Protein AF-A0A1C3XMD2-F1 (afdb_monomer_lite)

InterPro domains:
  IPR058702 MafI2-like [PF26541] (9-97)

Sequence (205 aa):
MSTLDREIRLRLSVQHALLGAVSSALAAVTCGWNGNEIVLEFLVDSDFNDEDRERMEVVASEVVADFGDEAITTIFTSLPSEGPKIPVAKRWWAYKRFQPNAMSVDRKLEWPIVVQILALVDRLFQEKASWPELIKQIRGAADVDILTAGKIALSHNGWRRLCNYRINHDPECKKQASRHMKIHGPSSLISSIGGRFAVAGPELN

Secondary structure (DSSP, 8-state):
--HHHHHHHHHHHHHHHTTTT--TTEEEEEEEEETTEEEEEEEE-TT--HHHHHHHHHHHHHHHHTSSS--EEEEEEESSPSS-SS--SSEEEEEE---STTS---S---HHHHHHHHHHHHHHHHTT--HHHHHHHHHHHHT--HHHHHHHHHHSHHHHHHHHHHHHH-HHHHHHHHHHHHHHGGG-SEEEETTEEEEPPTT--

Organism: NCBI:txid293958

Foldseek 3Di:
DDPVVVVVLLLVQLLVLCVVLDDPQFAFWKWADDDLEIEIETEGEPPQDPVNVVSVVSSQVSSCVSDDPYHYDYHYHYPPDPDDPDDHPDMDTSTGPDDVPPQPDDDDDDPVLLVVLLVLLVVCLVVVHDPVVQQVVSCVSRVDDSLVSVLSNCQDPSSQVVLQCCCAPPPVSVVVLVVQCVVQPPSRQWDADPNGIHGDYSVRD

pLDDT: mean 85.79, std 14.09, range [32.88, 97.69]

Radius of gyration: 22.03 Å; chains: 1; bounding box: 51×44×52 Å

Structure (mmCIF, N/CA/C/O backbone):
data_AF-A0A1C3XMD2-F1
#
_entry.id   AF-A0A1C3XMD2-F1
#
loop_
_atom_site.group_PDB
_atom_site.id
_atom_site.type_symbol
_atom_site.label_atom_id
_atom_site.label_alt_id
_atom_site.label_comp_id
_atom_site.label_asym_id
_atom_site.label_entity_id
_atom_site.label_seq_id
_atom_site.pdbx_PDB_ins_code
_atom_site.Cartn_x
_atom_site.Cartn_y
_atom_site.Cartn_z
_atom_site.occupancy
_atom_site.B_iso_or_equiv
_atom_site.auth_seq_id
_atom_site.auth_comp_id
_atom_site.auth_asym_id
_atom_site.auth_atom_id
_atom_site.pdbx_PDB_model_num
ATOM 1 N N . MET A 1 1 ? -12.839 -22.942 10.321 1.00 65.94 1 MET A N 1
ATOM 2 C CA . MET A 1 1 ? -11.916 -22.191 9.440 1.00 65.94 1 MET A CA 1
ATOM 3 C C . MET A 1 1 ? -10.503 -22.391 9.967 1.00 65.94 1 MET A C 1
ATOM 5 O O . MET A 1 1 ? -10.356 -22.412 11.185 1.00 65.94 1 MET A O 1
ATOM 9 N N . SER A 1 2 ? -9.497 -22.622 9.118 1.00 82.00 2 SER A N 1
ATOM 10 C CA . SER A 1 2 ? -8.125 -22.771 9.625 1.00 82.00 2 SER A CA 1
ATOM 11 C C . SER A 1 2 ? -7.611 -21.434 10.175 1.00 82.00 2 SER A C 1
ATOM 13 O O . SER A 1 2 ? -8.106 -20.371 9.793 1.00 82.00 2 SER A O 1
ATOM 15 N N . THR A 1 3 ? -6.612 -21.464 11.063 1.00 79.12 3 THR A N 1
ATOM 16 C CA . THR A 1 3 ? -5.980 -20.235 11.571 1.00 79.12 3 THR A CA 1
ATOM 17 C C . THR A 1 3 ? -5.453 -19.378 10.422 1.00 79.12 3 THR A C 1
ATOM 19 O O . THR A 1 3 ? -5.675 -18.175 10.414 1.00 79.12 3 THR A O 1
ATOM 22 N N . LEU A 1 4 ? -4.838 -19.993 9.406 1.00 82.56 4 LEU A N 1
ATOM 23 C CA . LEU A 1 4 ? -4.305 -19.282 8.245 1.00 82.56 4 LEU A CA 1
ATOM 24 C C . LEU A 1 4 ? -5.409 -18.591 7.429 1.00 82.56 4 LEU A C 1
ATOM 26 O O . LEU A 1 4 ? -5.256 -17.425 7.072 1.00 82.56 4 LEU A O 1
ATOM 30 N N . ASP A 1 5 ? -6.535 -19.267 7.193 1.00 87.94 5 ASP A N 1
ATOM 31 C CA . ASP A 1 5 ? -7.677 -18.672 6.484 1.00 87.94 5 ASP A CA 1
ATOM 32 C C . ASP A 1 5 ? -8.257 -17.486 7.264 1.00 87.94 5 ASP A C 1
ATOM 34 O O . ASP A 1 5 ? -8.618 -16.468 6.677 1.00 87.94 5 ASP A O 1
ATOM 38 N N . ARG A 1 6 ? -8.284 -17.584 8.601 1.00 89.25 6 ARG A N 1
ATOM 39 C CA . ARG A 1 6 ? -8.712 -16.497 9.492 1.00 89.25 6 ARG A CA 1
ATOM 40 C C . ARG A 1 6 ? -7.796 -15.277 9.390 1.00 89.25 6 ARG A C 1
ATOM 42 O O . ARG A 1 6 ? -8.283 -14.150 9.327 1.00 89.25 6 ARG A O 1
ATOM 49 N N . GLU A 1 7 ? -6.481 -15.490 9.358 1.00 92.12 7 GLU A N 1
ATOM 50 C CA . GLU A 1 7 ? -5.487 -14.422 9.189 1.00 92.12 7 GLU A CA 1
ATOM 51 C C . GLU A 1 7 ? -5.607 -13.743 7.818 1.00 92.12 7 GLU A C 1
ATOM 53 O O . GLU A 1 7 ? -5.576 -12.515 7.725 1.00 92.12 7 GLU A O 1
ATOM 58 N N . ILE A 1 8 ? -5.753 -14.534 6.749 1.00 92.25 8 ILE A N 1
ATOM 59 C CA . ILE A 1 8 ? -5.900 -14.024 5.380 1.00 92.25 8 ILE A CA 1
ATOM 60 C C . ILE A 1 8 ? -7.196 -13.219 5.253 1.00 92.25 8 ILE A C 1
ATOM 62 O O . ILE A 1 8 ? -7.159 -12.097 4.747 1.00 92.25 8 ILE A O 1
ATOM 66 N N . ARG A 1 9 ? -8.317 -13.748 5.763 1.00 94.56 9 ARG A N 1
ATOM 67 C CA . ARG A 1 9 ? -9.622 -13.073 5.740 1.00 94.56 9 ARG A CA 1
ATOM 68 C C . ARG A 1 9 ? -9.575 -11.724 6.447 1.00 94.56 9 ARG A C 1
ATOM 70 O O . ARG A 1 9 ? -10.002 -10.741 5.857 1.00 94.56 9 ARG A O 1
ATOM 77 N N . LEU A 1 10 ? -9.004 -11.654 7.655 1.00 95.69 10 LEU A N 1
ATOM 78 C CA . LEU A 1 10 ? -8.887 -10.390 8.393 1.00 95.69 10 LEU A CA 1
ATOM 79 C C . LEU A 1 10 ? -8.099 -9.347 7.601 1.00 95.69 10 LEU A C 1
ATOM 81 O O . LEU A 1 10 ? -8.543 -8.213 7.456 1.00 95.69 10 LEU A O 1
ATOM 85 N N . ARG A 1 11 ? -6.948 -9.726 7.044 1.00 96.31 11 ARG A N 1
ATOM 86 C CA . ARG A 1 11 ? -6.115 -8.789 6.281 1.00 96.31 11 ARG A CA 1
ATOM 87 C C . ARG A 1 11 ? -6.832 -8.264 5.039 1.00 96.31 11 ARG A C 1
ATOM 89 O O . ARG A 1 11 ? -6.745 -7.071 4.769 1.00 96.31 11 ARG A O 1
ATOM 96 N N . LEU A 1 12 ? -7.525 -9.137 4.308 1.00 95.81 12 LEU A N 1
ATOM 97 C CA . LEU A 1 12 ? -8.282 -8.752 3.115 1.00 95.81 12 LEU A CA 1
ATOM 98 C C . LEU A 1 12 ? -9.477 -7.861 3.461 1.00 95.81 12 LEU A C 1
ATOM 100 O O . LEU A 1 12 ? -9.667 -6.844 2.804 1.00 95.81 12 LEU A O 1
ATOM 104 N N . SER A 1 13 ? -10.225 -8.207 4.510 1.00 97.50 13 SER A N 1
ATOM 105 C CA . SER A 1 13 ? -11.367 -7.428 4.998 1.00 97.50 13 SER A CA 1
ATOM 106 C C . SER A 1 13 ? -10.951 -6.004 5.386 1.00 97.50 13 SER A C 1
ATOM 108 O O . SER A 1 13 ? -11.493 -5.032 4.865 1.00 97.50 13 SER A O 1
ATOM 110 N N . VAL A 1 14 ? -9.880 -5.856 6.181 1.00 97.69 14 VAL A N 1
ATOM 111 C CA . VAL A 1 14 ? -9.356 -4.532 6.566 1.00 97.69 14 VAL A CA 1
ATOM 112 C C . VAL A 1 14 ? -8.871 -3.744 5.349 1.00 97.69 14 VAL A C 1
ATOM 114 O O . VAL A 1 14 ? -9.132 -2.550 5.243 1.00 97.69 14 VAL A O 1
ATOM 117 N N . GLN A 1 15 ? -8.175 -4.388 4.409 1.00 95.69 15 GLN A N 1
ATOM 118 C CA . GLN A 1 15 ? -7.728 -3.717 3.186 1.00 95.69 15 GLN A CA 1
ATOM 119 C C . GLN A 1 15 ? -8.896 -3.236 2.325 1.00 95.69 15 GLN A C 1
ATOM 121 O O . GLN A 1 15 ? -8.821 -2.134 1.789 1.00 95.69 15 GLN A O 1
ATOM 126 N N . HIS A 1 16 ? -9.951 -4.041 2.203 1.00 96.88 16 HIS A N 1
ATOM 127 C CA . HIS A 1 16 ? -11.150 -3.699 1.447 1.00 96.88 16 HIS A CA 1
ATOM 128 C C . HIS A 1 16 ? -11.902 -2.528 2.088 1.00 96.88 16 HIS A C 1
ATOM 130 O O . HIS A 1 16 ? -12.174 -1.546 1.403 1.00 96.88 16 HIS A O 1
ATOM 136 N N . ALA A 1 17 ? -12.136 -2.580 3.402 1.00 97.19 17 ALA A N 1
ATOM 137 C CA . ALA A 1 17 ? -12.817 -1.520 4.145 1.00 97.19 17 ALA A CA 1
ATOM 138 C C . ALA A 1 17 ? -12.071 -0.173 4.092 1.00 97.19 17 ALA A C 1
ATOM 140 O O . ALA A 1 17 ? -12.686 0.888 4.122 1.00 97.19 17 ALA A O 1
ATOM 141 N N . LEU A 1 18 ? -10.739 -0.192 3.969 1.00 96.94 18 LEU A N 1
ATOM 142 C CA . LEU A 1 18 ? -9.930 1.025 3.846 1.00 96.94 18 LEU A CA 1
ATOM 143 C C . LEU A 1 18 ? -10.009 1.694 2.461 1.00 96.94 18 LEU A C 1
ATOM 145 O O . LEU A 1 18 ? -9.596 2.850 2.322 1.00 96.94 18 LEU A O 1
ATOM 149 N N . LEU A 1 19 ? -10.508 1.017 1.421 1.00 93.00 19 LEU A N 1
ATOM 150 C CA . LEU A 1 19 ? -10.588 1.594 0.077 1.00 93.00 19 LEU A CA 1
ATOM 151 C C . LEU A 1 19 ? -11.547 2.793 0.060 1.00 93.00 19 LEU A C 1
ATOM 153 O O . LEU A 1 19 ? -12.746 2.654 0.259 1.00 93.00 19 LEU A O 1
ATOM 157 N N . GLY A 1 20 ? -11.005 3.985 -0.202 1.00 89.19 20 GLY A N 1
ATOM 158 C CA . GLY A 1 20 ? -11.772 5.237 -0.215 1.00 89.19 20 GLY A CA 1
ATOM 159 C C . GLY A 1 20 ? -11.972 5.892 1.158 1.00 89.19 20 GLY A C 1
ATOM 160 O O . GLY A 1 20 ? -12.475 7.009 1.205 1.00 89.19 20 GLY A O 1
ATOM 161 N N . ALA A 1 21 ? -11.533 5.256 2.251 1.00 92.50 21 ALA A N 1
ATOM 162 C CA . ALA A 1 21 ? -11.667 5.783 3.615 1.00 92.50 21 ALA A CA 1
ATOM 163 C C . ALA A 1 21 ? -10.376 6.421 4.172 1.00 92.50 21 ALA A C 1
ATOM 165 O O . ALA A 1 21 ? -10.418 7.141 5.169 1.00 92.50 21 ALA A O 1
ATOM 166 N N . VAL A 1 22 ? -9.218 6.163 3.552 1.00 93.19 22 VAL A N 1
ATOM 167 C CA . VAL A 1 22 ? -7.909 6.663 4.013 1.00 93.19 22 VAL A CA 1
ATOM 168 C C . VAL A 1 22 ? -7.773 8.169 3.766 1.00 93.19 22 VAL A C 1
ATOM 170 O O . VAL A 1 22 ? -7.724 8.608 2.617 1.00 93.19 22 VAL A O 1
ATOM 173 N N . SER A 1 23 ? -7.633 8.951 4.839 1.00 90.56 23 SER A N 1
ATOM 174 C CA . SER A 1 23 ? -7.317 10.383 4.775 1.00 90.56 23 SER A CA 1
ATOM 175 C C . SER A 1 23 ? -5.815 10.662 4.898 1.00 90.56 23 SER A C 1
ATOM 177 O O . SER A 1 23 ? -5.014 9.777 5.217 1.00 90.56 23 SER A O 1
ATOM 179 N N . SER A 1 24 ? -5.415 11.914 4.652 1.00 89.25 24 SER A N 1
ATOM 180 C CA . SER A 1 24 ? -4.021 12.345 4.805 1.00 89.25 24 SER A CA 1
ATOM 181 C C . SER A 1 24 ? -3.519 12.239 6.241 1.00 89.25 24 SER A C 1
ATOM 183 O O . SER A 1 24 ? -2.325 12.014 6.406 1.00 89.25 24 SER A O 1
ATOM 185 N N . ALA A 1 25 ? -4.399 12.333 7.243 1.00 92.31 25 ALA A N 1
ATOM 186 C CA . ALA A 1 25 ? -4.062 12.259 8.665 1.00 92.31 25 ALA A CA 1
ATOM 187 C C . ALA A 1 25 ? -3.796 10.821 9.160 1.00 92.31 25 ALA A C 1
ATOM 189 O O . ALA A 1 25 ? -3.220 10.614 10.231 1.00 92.31 25 ALA A O 1
ATOM 190 N N . LEU A 1 26 ? -4.173 9.797 8.381 1.00 93.50 26 LEU A N 1
ATOM 191 C CA . LEU A 1 26 ? -3.945 8.396 8.735 1.00 93.50 26 LEU A CA 1
ATOM 192 C C . LEU A 1 26 ? -2.535 7.942 8.328 1.00 93.50 26 LEU A C 1
ATOM 194 O O . LEU A 1 26 ? -2.201 7.845 7.142 1.00 93.50 26 LEU A O 1
ATOM 198 N N . ALA A 1 27 ? -1.705 7.609 9.316 1.00 92.69 27 ALA A N 1
ATOM 199 C CA . ALA A 1 27 ? -0.321 7.200 9.101 1.00 92.69 27 ALA A CA 1
ATOM 200 C C . ALA A 1 27 ? -0.178 5.697 8.850 1.00 92.69 27 ALA A C 1
ATOM 202 O O . ALA A 1 27 ? 0.607 5.284 7.995 1.00 92.69 27 ALA A O 1
ATOM 203 N N . ALA A 1 28 ? -0.914 4.859 9.575 1.00 94.06 28 ALA A N 1
ATOM 204 C CA . ALA A 1 28 ? -0.910 3.418 9.360 1.00 94.06 28 ALA A CA 1
ATOM 205 C C . ALA A 1 28 ? -2.116 2.741 10.016 1.00 94.06 28 ALA A C 1
ATOM 207 O O . ALA A 1 28 ? -2.740 3.297 10.914 1.00 94.06 28 ALA A O 1
ATOM 208 N N . VAL A 1 29 ? -2.401 1.510 9.592 1.00 95.88 29 VAL A N 1
ATOM 209 C CA . VAL A 1 29 ? -3.389 0.631 10.221 1.00 95.88 29 VAL A CA 1
ATOM 210 C C . VAL A 1 29 ? -2.762 -0.730 10.449 1.00 95.88 29 VAL A C 1
ATOM 212 O O . VAL A 1 29 ? -2.221 -1.348 9.523 1.00 95.88 29 VAL A O 1
ATOM 215 N N . THR A 1 30 ? -2.864 -1.212 11.682 1.00 95.56 30 THR A N 1
ATOM 216 C CA . THR A 1 30 ? -2.503 -2.585 12.026 1.00 95.56 30 THR A CA 1
ATOM 217 C C . THR A 1 30 ? -3.718 -3.361 12.501 1.00 95.56 30 THR A C 1
ATOM 219 O O . THR A 1 30 ? -4.647 -2.790 13.064 1.00 95.56 30 THR A O 1
ATOM 222 N N . CYS A 1 31 ? -3.699 -4.668 12.263 1.00 96.38 31 CYS A N 1
ATOM 223 C CA . CYS A 1 31 ? -4.744 -5.580 12.699 1.00 96.38 31 CYS A CA 1
ATOM 224 C C . CYS A 1 31 ? -4.141 -6.830 13.340 1.00 96.38 31 CYS A C 1
ATOM 226 O O . CYS A 1 31 ? -3.007 -7.220 13.039 1.00 96.38 31 CYS A O 1
ATOM 228 N N . GLY A 1 32 ? -4.895 -7.460 14.230 1.00 95.56 32 GLY A N 1
ATOM 229 C CA . GLY A 1 32 ? -4.492 -8.689 14.894 1.00 95.56 32 GLY A CA 1
ATOM 230 C C . GLY A 1 32 ? -5.647 -9.334 15.641 1.00 95.56 32 GLY A C 1
ATOM 231 O O . GLY A 1 32 ? -6.729 -8.762 15.743 1.00 95.56 32 GLY A O 1
ATOM 232 N N . TRP A 1 33 ? -5.382 -10.520 16.180 1.00 94.25 33 TRP A N 1
ATOM 233 C CA . TRP A 1 33 ? -6.316 -11.230 17.047 1.00 94.25 33 TRP A CA 1
ATOM 234 C C . TRP A 1 33 ? -5.822 -11.204 18.493 1.00 94.25 33 TRP A C 1
ATOM 236 O O . TRP A 1 33 ? -4.667 -11.553 18.770 1.00 94.25 33 TRP A O 1
ATOM 246 N N . ASN A 1 34 ? -6.716 -10.841 19.407 1.00 92.38 34 ASN A N 1
ATOM 247 C CA . ASN A 1 34 ? -6.570 -11.061 20.839 1.00 92.38 34 ASN A CA 1
ATOM 248 C C . ASN A 1 34 ? -7.623 -12.091 21.280 1.00 92.38 34 ASN A C 1
ATOM 250 O O . ASN A 1 34 ? -8.774 -11.762 21.551 1.00 92.38 34 ASN A O 1
ATOM 254 N N . GLY A 1 35 ? -7.266 -13.377 21.254 1.00 89.19 35 GLY A N 1
ATOM 255 C CA . GLY A 1 35 ? -8.241 -14.452 21.454 1.00 89.19 35 GLY A CA 1
ATOM 256 C C . GLY A 1 35 ? -9.280 -14.500 20.326 1.00 89.19 35 GLY A C 1
ATOM 257 O O . GLY A 1 35 ? -8.937 -14.838 19.192 1.00 89.19 35 GLY A O 1
ATOM 258 N N . ASN A 1 36 ? -10.544 -14.190 20.644 1.00 89.31 36 ASN A N 1
ATOM 259 C CA . ASN A 1 36 ? -11.637 -14.119 19.663 1.00 89.31 36 ASN A CA 1
ATOM 260 C C . ASN A 1 36 ? -11.974 -12.690 19.205 1.00 89.31 36 ASN A C 1
ATOM 262 O O . ASN A 1 36 ? -12.904 -12.499 18.430 1.00 89.31 36 ASN A O 1
ATOM 266 N N . GLU A 1 37 ? -11.232 -11.700 19.690 1.00 94.06 37 GLU A N 1
ATOM 267 C CA . GLU A 1 37 ? -11.460 -10.293 19.394 1.00 94.06 37 GLU A CA 1
ATOM 268 C C . GLU A 1 37 ? -10.513 -9.812 18.290 1.00 94.06 37 GLU A C 1
ATOM 270 O O . GLU A 1 37 ? -9.305 -10.084 18.316 1.00 94.06 37 GLU A O 1
ATOM 275 N N . ILE A 1 38 ? -11.071 -9.086 17.324 1.00 96.31 38 ILE A N 1
ATOM 276 C CA . ILE A 1 38 ? -10.324 -8.343 16.315 1.00 96.31 38 ILE A CA 1
ATOM 277 C C . ILE A 1 38 ? -9.827 -7.055 16.961 1.00 96.31 38 ILE A C 1
ATOM 279 O O . ILE A 1 38 ? -10.608 -6.270 17.485 1.00 96.31 38 ILE A O 1
ATOM 283 N N . VAL A 1 39 ? -8.529 -6.795 16.873 1.00 97.38 39 VAL A N 1
ATOM 284 C CA . VAL A 1 39 ? -7.945 -5.527 17.314 1.00 97.38 39 VAL A CA 1
ATOM 285 C C . VAL A 1 39 ? -7.489 -4.755 16.087 1.00 97.38 39 VAL A C 1
ATOM 287 O O . VAL A 1 39 ? -6.593 -5.216 15.375 1.00 97.38 39 VAL A O 1
ATOM 290 N N . LEU A 1 40 ? -8.078 -3.581 15.858 1.00 97.56 40 LEU A N 1
ATOM 291 C CA . LEU A 1 40 ? -7.623 -2.598 14.878 1.00 97.56 40 LEU A CA 1
ATOM 292 C C . LEU A 1 40 ? -6.957 -1.429 15.594 1.00 97.56 40 LEU A C 1
ATOM 294 O O . LEU A 1 40 ? -7.520 -0.844 16.514 1.00 97.56 40 LEU A O 1
ATOM 298 N N . GLU A 1 41 ? -5.759 -1.062 15.156 1.00 97.00 41 GLU A N 1
ATOM 299 C CA . GLU A 1 41 ? -5.068 0.122 15.656 1.00 97.00 41 GLU A CA 1
ATOM 300 C C . GLU A 1 41 ? -4.735 1.057 14.500 1.00 97.00 41 GLU A C 1
ATOM 302 O O . GLU A 1 41 ? -3.979 0.697 13.590 1.00 97.00 41 GLU A O 1
ATOM 307 N N . PHE A 1 42 ? -5.308 2.254 14.573 1.00 96.50 42 PHE A N 1
ATOM 308 C CA . PHE A 1 42 ? -5.099 3.369 13.668 1.00 96.50 42 PHE A CA 1
ATOM 309 C C . PHE A 1 42 ? -4.001 4.258 14.248 1.00 96.50 42 PHE A C 1
ATOM 311 O O . PHE A 1 42 ? -4.146 4.837 15.326 1.00 96.50 42 PHE A O 1
ATOM 318 N N . LEU A 1 43 ? -2.882 4.352 13.537 1.00 94.94 43 LEU A N 1
ATOM 319 C CA . LEU A 1 43 ? -1.816 5.287 13.859 1.00 94.94 43 LEU A CA 1
ATOM 320 C C . LEU A 1 43 ? -2.110 6.588 13.123 1.00 94.94 43 LEU A C 1
ATOM 322 O O . LEU A 1 43 ? -2.242 6.581 11.896 1.00 94.94 43 LEU A O 1
ATOM 326 N N . VAL A 1 44 ? -2.213 7.678 13.873 1.00 95.00 44 VAL A N 1
ATOM 327 C CA . VAL A 1 44 ? -2.752 8.947 13.377 1.00 95.00 44 VAL A CA 1
ATOM 328 C C . VAL A 1 44 ? -1.795 10.107 13.635 1.00 95.00 44 VAL A C 1
ATOM 330 O O . VAL A 1 44 ? -1.054 10.117 14.624 1.00 95.00 44 VAL A O 1
ATOM 333 N N . ASP A 1 45 ? -1.801 11.071 12.722 1.00 92.25 45 ASP A N 1
ATOM 334 C CA . ASP A 1 45 ? -1.063 12.324 12.856 1.00 92.25 45 ASP A CA 1
ATOM 335 C C . ASP A 1 45 ? -1.829 13.327 13.740 1.00 92.25 45 ASP A C 1
ATOM 337 O O . ASP A 1 45 ? -2.948 13.079 14.191 1.00 92.25 45 ASP A O 1
ATOM 341 N N . SER A 1 46 ? -1.211 14.478 14.010 1.00 87.75 46 SER A N 1
ATOM 342 C CA . SER A 1 46 ? -1.777 15.532 14.861 1.00 87.75 46 SER A CA 1
ATOM 343 C C . SER A 1 46 ? -3.001 16.243 14.273 1.00 87.75 46 SER A C 1
ATOM 345 O O . SER A 1 46 ? -3.711 16.911 15.014 1.00 87.75 46 SER A O 1
ATOM 347 N N . ASP A 1 47 ? -3.214 16.161 12.958 1.00 90.88 47 ASP A N 1
ATOM 348 C CA . ASP A 1 47 ? -4.344 16.764 12.238 1.00 90.88 47 ASP A CA 1
ATOM 349 C C . ASP A 1 47 ? -5.569 15.837 12.137 1.00 90.88 47 ASP A C 1
ATOM 351 O O . ASP A 1 47 ? -6.586 16.230 11.565 1.00 90.88 47 ASP A O 1
ATOM 355 N N . PHE A 1 48 ? -5.492 14.633 12.715 1.00 94.44 48 PHE A N 1
ATOM 356 C CA . PHE A 1 48 ? -6.599 13.683 12.773 1.00 94.44 48 PHE A CA 1
ATOM 357 C C . PHE A 1 48 ? -7.751 14.230 13.619 1.00 94.44 48 PHE A C 1
ATOM 359 O O . PHE A 1 48 ? -7.576 14.529 14.804 1.00 94.44 48 PHE A O 1
ATOM 366 N N . ASN A 1 49 ? -8.929 14.348 13.010 1.00 93.19 49 ASN A N 1
ATOM 367 C CA . ASN A 1 49 ? -10.103 14.973 13.619 1.00 93.19 49 ASN A CA 1
ATOM 368 C C . ASN A 1 49 ? -11.280 13.991 13.783 1.00 93.19 49 ASN A C 1
ATOM 370 O O . ASN A 1 49 ? -11.168 12.799 13.492 1.00 93.19 49 ASN A O 1
ATOM 374 N N . ASP A 1 50 ? -12.413 14.496 14.272 1.00 96.06 50 ASP A N 1
ATOM 375 C CA . ASP A 1 50 ? -13.606 13.684 14.531 1.00 96.06 50 ASP A CA 1
ATOM 376 C C . ASP A 1 50 ? -14.229 13.109 13.249 1.00 96.06 50 ASP A C 1
ATOM 378 O O . ASP A 1 50 ? -14.686 11.971 13.260 1.00 96.06 50 ASP A O 1
ATOM 382 N N . GLU A 1 51 ? -14.165 13.818 12.120 1.00 94.88 51 GLU A N 1
ATOM 383 C CA . GLU A 1 51 ? -14.634 13.292 10.831 1.00 94.88 51 GLU A CA 1
ATOM 384 C C . GLU A 1 51 ? -13.757 12.117 10.368 1.00 94.88 51 GLU A C 1
ATOM 386 O O . GLU A 1 51 ? -14.254 11.101 9.880 1.00 94.88 51 GLU A O 1
ATOM 391 N N . ASP A 1 52 ? -12.436 12.212 10.557 1.00 94.88 52 ASP A N 1
ATOM 392 C CA . ASP A 1 52 ? -11.536 11.090 10.287 1.00 94.88 52 ASP A CA 1
ATOM 393 C C . ASP A 1 52 ? -11.825 9.901 11.213 1.00 94.88 52 ASP A C 1
ATOM 395 O O . ASP A 1 52 ? -11.799 8.752 10.765 1.00 94.88 52 ASP A O 1
ATOM 399 N N . ARG A 1 53 ? -12.139 10.159 12.490 1.00 96.38 53 ARG A N 1
ATOM 400 C CA . ARG A 1 53 ? -12.545 9.124 13.451 1.00 96.38 53 ARG A CA 1
ATOM 401 C C . ARG A 1 53 ? -13.825 8.423 13.010 1.00 96.38 53 ARG A C 1
ATOM 403 O O . ARG A 1 53 ? -13.818 7.197 12.946 1.00 96.38 53 ARG A O 1
ATOM 410 N N . GLU A 1 54 ? -14.869 9.171 12.661 1.00 96.38 54 GLU A N 1
ATOM 411 C CA . GLU A 1 54 ? -16.137 8.618 12.171 1.00 96.38 54 GLU A CA 1
ATOM 412 C C . GLU A 1 54 ? -15.909 7.714 10.951 1.00 96.38 54 GLU A C 1
ATOM 414 O O . GLU A 1 54 ? -16.408 6.589 10.901 1.00 96.38 54 GLU A O 1
ATOM 419 N N . ARG A 1 55 ? -15.064 8.138 10.000 1.00 95.50 55 ARG A N 1
ATOM 420 C CA . ARG A 1 55 ? -14.686 7.287 8.859 1.00 95.50 55 ARG A CA 1
ATOM 421 C C . ARG A 1 55 ? -13.984 5.997 9.298 1.00 95.50 55 ARG A C 1
ATOM 423 O O . ARG A 1 55 ? -14.249 4.945 8.722 1.00 95.50 55 ARG A O 1
ATOM 430 N N . MET A 1 56 ? -13.094 6.037 10.292 1.00 97.62 56 MET A N 1
ATOM 431 C CA . MET A 1 56 ? -12.410 4.830 10.789 1.00 97.62 56 MET A CA 1
ATOM 432 C C . MET A 1 56 ? -13.340 3.898 11.581 1.00 97.62 56 MET A C 1
ATOM 434 O O . MET A 1 56 ? -13.140 2.682 11.577 1.00 97.62 56 MET A O 1
ATOM 438 N N . GLU A 1 57 ? -14.379 4.430 12.218 1.00 96.06 57 GLU A N 1
ATOM 439 C CA . GLU A 1 57 ? -15.426 3.625 12.856 1.00 96.06 57 GLU A CA 1
ATOM 440 C C . GLU A 1 57 ? -16.318 2.922 11.821 1.00 96.06 57 GLU A C 1
ATOM 442 O O . GLU A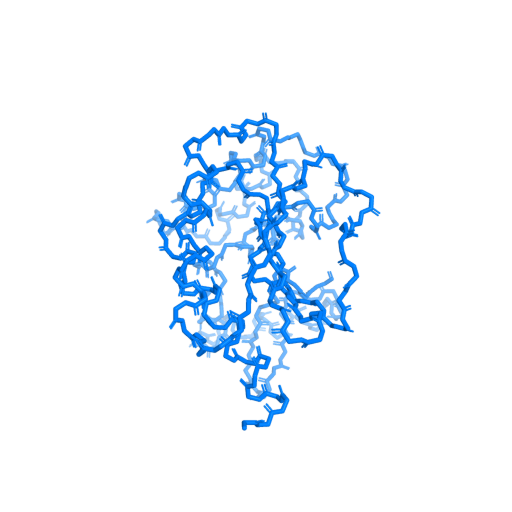 1 57 ? -16.688 1.759 12.013 1.00 96.06 57 GLU A O 1
ATOM 447 N N . VAL A 1 58 ? -16.574 3.559 10.670 1.00 96.75 58 VAL A N 1
ATOM 448 C CA . VAL A 1 58 ? -17.188 2.887 9.511 1.00 96.75 58 VAL A CA 1
ATOM 449 C C . VAL A 1 58 ? -16.296 1.745 9.026 1.00 96.75 58 VAL A C 1
ATOM 451 O O . VAL A 1 58 ? -16.779 0.627 8.878 1.00 96.75 58 VAL A O 1
ATOM 454 N N . VAL A 1 59 ? -14.985 1.973 8.875 1.00 97.44 59 VAL A N 1
ATOM 455 C CA . VAL A 1 59 ? -14.027 0.911 8.509 1.00 97.44 59 VAL A CA 1
ATOM 456 C C . VAL A 1 59 ? -14.111 -0.271 9.478 1.00 97.44 59 VAL A C 1
ATOM 458 O O . VAL A 1 59 ? -14.145 -1.418 9.044 1.00 97.44 59 VAL A O 1
ATOM 461 N N . ALA A 1 60 ? -14.161 -0.020 10.787 1.00 97.31 60 ALA A N 1
ATOM 462 C CA . ALA A 1 60 ? -14.282 -1.084 11.782 1.00 97.31 60 ALA A CA 1
ATOM 463 C C . ALA A 1 60 ? -15.607 -1.858 11.660 1.00 97.31 60 ALA A C 1
ATOM 465 O O . ALA A 1 60 ? -15.614 -3.084 11.780 1.00 97.31 60 ALA A O 1
ATOM 466 N N . SER A 1 61 ? -16.706 -1.157 11.376 1.00 95.94 61 SER A N 1
ATOM 467 C CA . SER A 1 61 ? -18.030 -1.758 11.180 1.00 95.94 61 SER A CA 1
ATOM 468 C C . SER A 1 61 ? -18.082 -2.648 9.933 1.00 95.94 61 SER A C 1
ATOM 470 O O . SER A 1 61 ? -18.596 -3.762 9.993 1.00 95.94 61 SER A O 1
ATOM 472 N N . GLU A 1 62 ? -17.485 -2.202 8.826 1.00 96.50 62 GLU A N 1
ATOM 473 C CA . GLU A 1 62 ? -17.346 -3.000 7.600 1.00 96.50 62 GLU A CA 1
ATOM 474 C C . GLU A 1 62 ? -16.483 -4.243 7.838 1.00 96.50 62 GLU A C 1
ATOM 476 O O . GLU A 1 62 ? -16.824 -5.340 7.401 1.00 96.50 62 GLU A O 1
ATOM 481 N N . VAL A 1 63 ? -15.386 -4.096 8.594 1.00 96.75 63 VAL A N 1
ATOM 482 C CA . VAL A 1 63 ? -14.527 -5.233 8.937 1.00 96.75 63 VAL A CA 1
ATOM 483 C C . VAL A 1 63 ? -15.290 -6.249 9.764 1.00 96.75 63 VAL A C 1
ATOM 485 O O . VAL A 1 63 ? -15.280 -7.418 9.409 1.00 96.75 63 VAL A O 1
ATOM 488 N N . VAL A 1 64 ? -15.949 -5.845 10.853 1.00 95.56 64 VAL A N 1
ATOM 489 C CA . VAL A 1 64 ? -16.639 -6.804 11.731 1.00 95.56 64 VAL A CA 1
ATOM 490 C C . VAL A 1 64 ? -17.848 -7.452 11.053 1.00 95.56 64 VAL A C 1
ATOM 492 O O . VAL A 1 64 ? -18.151 -8.595 11.367 1.00 95.56 64 VAL A O 1
ATOM 495 N N . ALA A 1 65 ? -18.484 -6.790 10.079 1.00 94.25 65 ALA A N 1
ATOM 496 C CA . ALA A 1 65 ? -19.567 -7.370 9.279 1.00 94.25 65 ALA A CA 1
ATOM 497 C C . ALA A 1 65 ? -19.110 -8.555 8.407 1.00 94.25 65 ALA A C 1
ATOM 499 O O . ALA A 1 65 ? -19.908 -9.440 8.092 1.00 94.25 65 ALA A O 1
ATOM 500 N N . ASP A 1 66 ? -17.818 -8.624 8.068 1.00 93.25 66 ASP A N 1
ATOM 501 C CA . ASP A 1 66 ? -17.222 -9.808 7.448 1.00 93.25 66 ASP A CA 1
ATOM 502 C C . ASP A 1 66 ? -17.016 -10.957 8.447 1.00 93.25 66 ASP A C 1
ATOM 504 O O . ASP A 1 66 ? -16.527 -12.013 8.048 1.00 93.25 66 ASP A O 1
ATOM 508 N N . PHE A 1 67 ? -17.356 -10.800 9.725 1.00 91.94 67 PHE A N 1
ATOM 509 C CA . PHE A 1 67 ? -17.223 -11.812 10.772 1.00 91.94 67 PHE A CA 1
ATOM 510 C C . PHE A 1 67 ? -18.578 -12.077 11.443 1.00 91.94 67 PHE A C 1
ATOM 512 O O . PHE A 1 67 ? -19.527 -11.317 11.286 1.00 91.94 67 PHE A O 1
ATOM 519 N N . GLY A 1 68 ? -18.715 -13.242 12.079 1.00 83.56 68 GLY A N 1
ATOM 520 C CA . GLY A 1 68 ? -20.017 -13.718 12.557 1.00 83.56 68 GLY A CA 1
ATOM 521 C C . GLY A 1 68 ? -20.302 -13.261 13.980 1.00 83.56 68 GLY A C 1
ATOM 522 O O . GLY A 1 68 ? -21.214 -12.478 14.217 1.00 83.56 68 GLY A O 1
ATOM 523 N N . ASP A 1 69 ? -19.488 -13.754 14.912 1.00 84.19 69 ASP A N 1
ATOM 524 C CA . ASP A 1 69 ? -19.673 -13.560 16.357 1.00 84.19 69 ASP A CA 1
ATOM 525 C C . ASP A 1 69 ? -18.475 -12.836 16.996 1.00 84.19 69 ASP A C 1
ATOM 527 O O . ASP A 1 69 ? -18.396 -12.661 18.215 1.00 84.19 69 ASP A O 1
ATOM 531 N N . GLU A 1 70 ? -17.477 -12.477 16.192 1.00 90.81 70 GLU A N 1
ATOM 532 C CA . GLU A 1 70 ? -16.256 -11.846 16.661 1.00 90.81 70 GLU A CA 1
ATOM 533 C C . GLU A 1 70 ? -16.479 -10.369 17.005 1.00 90.81 70 GLU A C 1
ATOM 535 O O . GLU A 1 70 ? -17.033 -9.602 16.223 1.00 90.81 70 GLU A O 1
ATOM 540 N N . ALA A 1 71 ? -16.003 -9.958 18.180 1.00 93.12 71 ALA A N 1
ATOM 541 C CA . ALA A 1 71 ? -15.990 -8.556 18.577 1.00 93.12 71 ALA A CA 1
ATOM 542 C C . ALA A 1 71 ? -14.824 -7.812 17.916 1.00 93.12 71 ALA A C 1
ATOM 544 O O . ALA A 1 71 ? -13.797 -8.415 17.584 1.00 93.12 71 ALA A O 1
ATOM 545 N N . ILE A 1 72 ? -14.961 -6.492 17.785 1.00 96.25 72 ILE A N 1
ATOM 546 C CA . ILE A 1 72 ? -13.905 -5.614 17.292 1.00 96.25 72 ILE A CA 1
ATOM 547 C C . ILE A 1 72 ? -13.596 -4.511 18.301 1.00 96.25 72 ILE A C 1
ATOM 549 O O . ILE A 1 72 ? -14.495 -3.850 18.813 1.00 96.25 72 ILE A O 1
ATOM 553 N N . THR A 1 73 ? -12.308 -4.298 18.552 1.00 96.88 73 THR A N 1
ATOM 554 C CA . THR A 1 73 ? -11.789 -3.191 19.351 1.00 96.88 73 THR A CA 1
ATOM 555 C C . THR A 1 73 ? -10.937 -2.292 18.468 1.00 96.88 73 THR A C 1
ATOM 557 O O . THR A 1 73 ? -9.995 -2.744 17.812 1.00 96.88 73 THR A O 1
ATOM 560 N N . THR A 1 74 ? -11.255 -1.000 18.475 1.00 96.75 74 THR A N 1
ATOM 561 C CA . THR A 1 74 ? -10.528 0.040 17.744 1.00 96.75 74 THR A CA 1
ATOM 562 C C . THR A 1 74 ? -9.684 0.884 18.686 1.00 96.75 74 THR A C 1
ATOM 564 O O . THR A 1 74 ? -10.163 1.355 19.716 1.00 96.75 74 THR A O 1
ATOM 567 N N . ILE A 1 75 ? -8.438 1.136 18.303 1.00 95.75 75 ILE A N 1
ATOM 568 C CA . ILE A 1 75 ? -7.489 1.959 19.050 1.00 95.75 75 ILE A CA 1
ATOM 569 C C . ILE A 1 75 ? -7.001 3.074 18.135 1.00 95.75 75 ILE A C 1
ATOM 571 O O . ILE A 1 75 ? -6.632 2.817 16.991 1.00 95.75 75 ILE A O 1
ATOM 575 N N . PHE A 1 76 ? -6.934 4.292 18.661 1.00 95.25 76 PHE A N 1
ATOM 576 C CA . PHE A 1 76 ? -6.311 5.423 17.984 1.00 95.25 76 PHE A CA 1
ATOM 577 C C . PHE A 1 76 ? -5.040 5.799 18.734 1.00 95.25 76 PHE A C 1
ATOM 579 O O . PHE A 1 76 ? -5.089 6.145 19.915 1.00 95.25 76 PHE A O 1
ATOM 586 N N . THR A 1 77 ? -3.904 5.719 18.049 1.00 94.31 77 THR A N 1
ATOM 587 C CA . THR A 1 77 ? -2.593 6.004 18.627 1.00 94.31 77 THR A CA 1
ATOM 588 C C . THR A 1 77 ? -1.960 7.165 17.872 1.00 94.31 77 THR A C 1
ATOM 590 O O . THR A 1 77 ? -1.547 7.018 16.721 1.00 94.31 77 THR A O 1
ATOM 593 N N . SER A 1 78 ? -1.871 8.323 18.526 1.00 91.06 78 SER A N 1
ATOM 594 C CA . SER A 1 78 ? -1.156 9.482 17.988 1.00 91.06 78 SER A CA 1
ATOM 595 C C . SER A 1 78 ? 0.340 9.197 17.872 1.00 91.06 78 SER A C 1
ATOM 597 O O . SER A 1 78 ? 0.931 8.543 18.735 1.00 91.06 78 SER A O 1
ATOM 599 N N . LEU A 1 79 ? 0.958 9.694 16.804 1.00 84.31 79 LEU A N 1
ATOM 600 C CA . LEU A 1 79 ? 2.405 9.624 16.621 1.00 84.31 79 LEU A CA 1
ATOM 601 C C . LEU A 1 79 ? 3.147 10.735 17.397 1.00 84.31 79 LEU A C 1
ATOM 603 O O . LEU A 1 79 ? 2.621 11.840 17.523 1.00 84.31 79 LEU A O 1
ATOM 607 N N . PRO A 1 80 ? 4.391 10.483 17.862 1.00 81.69 80 PRO A N 1
ATOM 608 C CA . PRO A 1 80 ? 5.125 9.217 17.779 1.00 81.69 80 PRO A CA 1
ATOM 609 C C . PRO A 1 80 ? 4.584 8.167 18.764 1.00 81.69 80 PRO A C 1
ATOM 611 O O . PRO A 1 80 ? 4.246 8.476 19.901 1.00 81.69 80 PRO A O 1
ATOM 614 N N . SER A 1 81 ? 4.524 6.908 18.323 1.00 77.75 81 SER A N 1
ATOM 615 C CA . SER A 1 81 ? 4.062 5.787 19.149 1.00 77.75 81 SER A CA 1
ATOM 616 C C . SER A 1 81 ? 5.238 5.019 19.754 1.00 77.75 81 SER A C 1
ATOM 618 O O . SER A 1 81 ? 6.202 4.713 19.054 1.00 77.75 81 SER A O 1
ATOM 620 N N . GLU A 1 82 ? 5.128 4.646 21.030 1.00 79.38 82 GLU A N 1
ATOM 621 C CA . GLU A 1 82 ? 6.076 3.752 21.719 1.00 79.38 82 GLU A CA 1
ATOM 622 C C . GLU A 1 82 ? 5.834 2.262 21.414 1.00 79.38 82 GLU A C 1
ATOM 624 O O . GLU A 1 82 ? 6.587 1.399 21.859 1.00 79.38 82 GLU A O 1
ATOM 629 N N . GLY A 1 83 ? 4.784 1.943 20.652 1.00 73.62 83 GLY A N 1
ATOM 630 C CA . GLY A 1 83 ? 4.403 0.576 20.318 1.00 73.62 83 GLY A CA 1
ATOM 631 C C . GLY A 1 83 ? 2.892 0.345 20.393 1.00 73.62 83 GLY A C 1
ATOM 632 O O . GLY A 1 83 ? 2.134 1.258 20.730 1.00 73.62 83 GLY A O 1
ATOM 633 N N . PRO A 1 84 ? 2.441 -0.876 20.059 1.00 77.56 84 PRO A N 1
ATOM 634 C CA . PRO A 1 84 ? 1.025 -1.217 20.070 1.00 77.56 84 PRO A CA 1
ATOM 635 C C . PRO A 1 84 ? 0.454 -1.132 21.487 1.00 77.56 84 PRO A C 1
ATOM 637 O O . PRO A 1 84 ? 1.045 -1.653 22.434 1.00 77.56 84 PRO A O 1
ATOM 640 N N . LYS A 1 85 ? -0.719 -0.509 21.630 1.00 81.12 85 LYS A N 1
ATOM 641 C CA . LYS A 1 85 ? -1.355 -0.320 22.947 1.00 81.12 85 LYS A CA 1
ATOM 642 C C . LYS A 1 85 ? -1.989 -1.589 23.512 1.00 81.12 85 LYS A C 1
ATOM 644 O O . LYS A 1 85 ? -2.028 -1.754 24.727 1.00 81.12 85 LYS A O 1
ATOM 649 N N . ILE A 1 86 ? -2.463 -2.485 22.644 1.00 83.50 86 ILE A N 1
ATOM 650 C CA . ILE A 1 86 ? -3.021 -3.784 23.040 1.00 83.50 86 ILE A CA 1
ATOM 651 C C . ILE A 1 86 ? -2.154 -4.908 22.456 1.00 83.50 86 ILE A C 1
ATOM 653 O O . ILE A 1 86 ? -1.923 -4.939 21.238 1.00 83.50 86 ILE A O 1
ATOM 657 N N . PRO A 1 87 ? -1.668 -5.849 23.285 1.00 83.12 87 PRO A N 1
ATOM 658 C CA . PRO A 1 87 ? -0.949 -7.010 22.788 1.00 83.12 87 PRO A CA 1
ATOM 659 C C . PRO A 1 87 ? -1.885 -7.915 21.980 1.00 83.12 87 PRO A C 1
ATOM 661 O O . PRO A 1 87 ? -3.025 -8.166 22.354 1.00 83.12 87 PRO A O 1
ATOM 664 N N . VAL A 1 88 ? -1.380 -8.427 20.863 1.00 87.88 88 VAL A N 1
ATOM 665 C CA . VAL A 1 88 ? -2.049 -9.427 2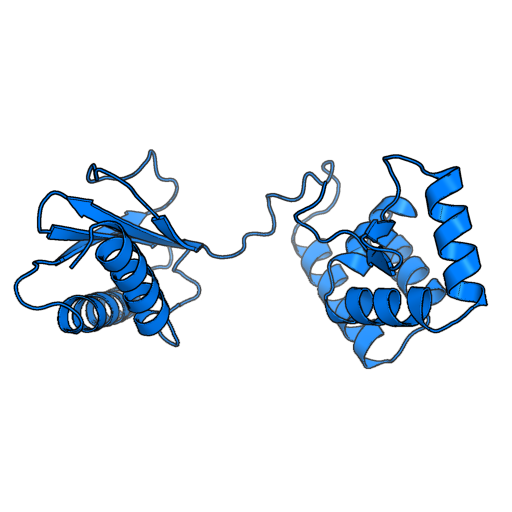0.019 1.00 87.88 88 VAL A CA 1
ATOM 666 C C . VAL A 1 88 ? -1.052 -10.540 19.738 1.00 87.88 88 VAL A C 1
ATOM 668 O O . VAL A 1 88 ? 0.152 -10.283 19.685 1.00 87.88 88 VAL A O 1
ATOM 671 N N . ALA A 1 89 ? -1.531 -11.767 19.526 1.00 82.44 89 ALA A N 1
ATOM 672 C CA . ALA A 1 89 ? -0.647 -12.914 19.295 1.00 82.44 89 ALA A CA 1
ATOM 673 C C . ALA A 1 89 ? 0.225 -12.729 18.041 1.00 82.44 89 ALA A C 1
ATOM 675 O O . ALA A 1 89 ? 1.399 -13.095 18.013 1.00 82.44 89 ALA A O 1
ATOM 676 N N . LYS A 1 90 ? -0.360 -12.135 16.999 1.00 89.19 90 LYS A N 1
ATOM 677 C CA . LYS A 1 90 ? 0.310 -11.790 15.749 1.00 89.19 90 LYS A CA 1
ATOM 678 C C . LYS A 1 90 ? -0.345 -10.541 15.175 1.00 89.19 90 LYS A C 1
ATOM 680 O O . LYS A 1 90 ? -1.571 -10.430 15.175 1.00 89.19 90 LYS A O 1
ATOM 685 N N . ARG A 1 91 ? 0.482 -9.592 14.734 1.00 92.69 91 ARG A N 1
ATOM 686 C CA . ARG A 1 91 ? 0.050 -8.285 14.227 1.00 92.69 91 ARG A CA 1
ATOM 687 C C . ARG A 1 91 ? 0.502 -8.102 12.788 1.00 92.69 91 ARG A C 1
ATOM 689 O O . ARG A 1 91 ? 1.655 -8.384 12.461 1.00 92.69 91 ARG A O 1
ATOM 696 N N . TRP A 1 92 ? -0.388 -7.592 11.949 1.00 94.19 92 TRP A N 1
ATOM 697 C CA . TRP A 1 92 ? -0.114 -7.300 10.547 1.00 94.19 92 TRP A CA 1
ATOM 698 C C . TRP A 1 92 ? -0.353 -5.835 10.236 1.00 94.19 92 TRP A C 1
ATOM 700 O O . TRP A 1 92 ? -1.272 -5.215 10.765 1.00 94.19 92 TRP A O 1
ATOM 710 N N . TRP A 1 93 ? 0.443 -5.311 9.313 1.00 92.25 93 TRP A N 1
ATOM 711 C CA . TRP A 1 93 ? 0.180 -4.033 8.668 1.00 92.25 93 TRP A CA 1
ATOM 712 C C . TRP A 1 93 ? -0.865 -4.245 7.572 1.00 92.25 93 TRP A C 1
ATOM 714 O O . TRP A 1 93 ? -0.627 -5.007 6.633 1.00 92.25 93 TRP A O 1
ATOM 724 N N . ALA A 1 94 ? -2.017 -3.591 7.704 1.00 93.25 94 ALA A N 1
ATOM 725 C CA . ALA A 1 94 ? -3.035 -3.546 6.654 1.00 93.25 94 ALA A CA 1
ATOM 726 C C . ALA A 1 94 ? -2.817 -2.338 5.735 1.00 93.25 94 ALA A C 1
ATOM 728 O O . ALA A 1 94 ? -2.981 -2.437 4.521 1.00 93.25 94 ALA A O 1
ATOM 729 N N . TYR A 1 95 ? -2.358 -1.231 6.319 1.00 93.56 95 TYR A N 1
ATOM 730 C CA . TYR A 1 95 ? -1.957 -0.022 5.620 1.00 93.56 95 TYR A CA 1
ATOM 731 C C . TYR A 1 95 ? -0.757 0.601 6.327 1.00 93.56 95 TYR A C 1
ATOM 733 O O . TYR A 1 95 ? -0.658 0.599 7.554 1.00 93.56 95 TYR A O 1
ATOM 741 N N . LYS A 1 96 ? 0.157 1.161 5.545 1.00 91.06 96 LYS A N 1
ATOM 742 C CA . LYS A 1 96 ? 1.202 2.046 6.038 1.00 91.06 96 LYS A CA 1
ATOM 743 C C . LYS A 1 96 ? 1.361 3.138 5.002 1.00 91.06 96 LYS A C 1
ATOM 745 O O . LYS A 1 96 ? 1.691 2.842 3.853 1.00 91.06 96 LYS A O 1
ATOM 750 N N . ARG A 1 97 ? 1.110 4.382 5.402 1.00 88.62 97 ARG A N 1
ATOM 751 C CA . ARG A 1 97 ? 1.346 5.537 4.549 1.00 88.62 97 ARG A CA 1
ATOM 752 C C . ARG A 1 97 ? 2.802 5.497 4.137 1.00 88.62 97 ARG A C 1
ATOM 754 O O . ARG A 1 97 ? 3.700 5.398 4.978 1.00 88.62 97 ARG A O 1
ATOM 761 N N . PHE A 1 98 ? 3.031 5.536 2.834 1.00 75.75 98 PHE A N 1
ATOM 762 C CA . PHE A 1 98 ? 4.378 5.658 2.322 1.00 75.75 98 PHE A CA 1
ATOM 763 C C . PHE A 1 98 ? 4.923 7.017 2.762 1.00 75.75 98 PHE A C 1
ATOM 765 O O . PHE A 1 98 ? 4.560 8.056 2.218 1.00 75.75 98 PHE A O 1
ATOM 772 N N . GLN A 1 99 ? 5.775 7.003 3.781 1.00 57.16 99 GLN A N 1
ATOM 773 C CA . GLN A 1 99 ? 6.697 8.090 4.046 1.00 57.16 99 GLN A CA 1
ATOM 774 C C . GLN A 1 99 ? 8.003 7.709 3.340 1.00 57.16 99 GLN A C 1
ATOM 776 O O . GLN A 1 99 ? 8.601 6.699 3.714 1.00 57.16 99 GLN A O 1
ATOM 781 N N . PRO A 1 100 ? 8.473 8.471 2.338 1.00 45.50 100 PRO A N 1
ATOM 782 C CA . PRO A 1 100 ? 9.712 8.180 1.609 1.00 45.50 100 PRO A CA 1
ATOM 783 C C . PRO A 1 100 ? 10.997 8.101 2.468 1.00 45.50 100 PRO A C 1
ATOM 785 O O . PRO A 1 100 ? 12.074 7.859 1.929 1.00 45.50 100 PRO A O 1
ATOM 788 N N . ASN A 1 101 ? 10.917 8.256 3.794 1.00 43.50 101 ASN A N 1
ATOM 789 C CA . ASN A 1 101 ? 12.040 8.256 4.736 1.00 43.50 101 ASN A CA 1
ATOM 790 C C . ASN A 1 101 ? 12.503 6.851 5.176 1.00 43.50 101 ASN A C 1
ATOM 792 O O . ASN A 1 101 ? 12.859 6.637 6.332 1.00 43.50 101 ASN A O 1
ATOM 796 N N . ALA A 1 102 ? 12.530 5.889 4.255 1.00 38.72 102 ALA A N 1
ATOM 797 C CA . ALA A 1 102 ? 13.291 4.646 4.426 1.00 38.72 102 ALA A CA 1
ATOM 798 C C . ALA A 1 102 ? 14.134 4.290 3.192 1.00 38.72 102 ALA A C 1
ATOM 800 O O . ALA A 1 102 ? 14.665 3.189 3.107 1.00 38.72 102 ALA A O 1
ATOM 801 N N . MET A 1 103 ? 14.305 5.221 2.248 1.00 38.38 103 MET A N 1
ATOM 802 C CA . MET A 1 103 ? 15.483 5.185 1.390 1.00 38.38 103 MET A CA 1
ATOM 803 C C . MET A 1 103 ? 16.619 5.804 2.200 1.00 38.38 103 MET A C 1
ATOM 805 O O . MET A 1 103 ? 16.574 6.985 2.542 1.00 38.38 103 MET A O 1
ATOM 809 N N . SER A 1 104 ? 17.620 4.993 2.525 1.00 36.84 104 SER A N 1
ATOM 810 C CA . SER A 1 104 ? 18.951 5.411 2.956 1.00 36.84 104 SER A CA 1
ATOM 811 C C . SER A 1 104 ? 19.590 6.279 1.865 1.00 36.84 104 SER A C 1
ATOM 813 O O . SER A 1 104 ? 20.454 5.855 1.102 1.00 36.84 104 SER A O 1
ATOM 815 N N . VAL A 1 105 ? 19.119 7.518 1.745 1.00 41.31 105 VAL A N 1
ATOM 816 C CA . VAL A 1 105 ? 19.796 8.557 0.985 1.00 41.31 105 VAL A CA 1
ATOM 817 C C . VAL A 1 105 ? 20.583 9.349 2.004 1.00 41.31 105 VAL A C 1
ATOM 819 O O . VAL A 1 105 ? 20.019 10.011 2.876 1.00 41.31 105 VAL A O 1
ATOM 822 N N . ASP A 1 106 ? 21.898 9.202 1.908 1.00 40.66 106 ASP A N 1
ATOM 823 C CA . ASP A 1 106 ? 22.876 10.065 2.545 1.00 40.66 106 ASP A CA 1
ATOM 824 C C . ASP A 1 106 ? 22.362 11.513 2.562 1.00 40.66 106 ASP A C 1
ATOM 826 O O . ASP A 1 106 ? 21.974 12.066 1.529 1.00 40.66 106 ASP A O 1
ATOM 830 N N . ARG A 1 107 ? 22.288 12.091 3.764 1.00 46.69 107 ARG A N 1
ATOM 831 C CA . ARG A 1 107 ? 21.803 13.450 4.033 1.00 46.69 107 ARG A CA 1
ATOM 832 C C . ARG A 1 107 ? 22.364 14.438 3.011 1.00 46.69 107 ARG A C 1
ATOM 834 O O . ARG A 1 107 ? 23.551 14.746 3.090 1.00 46.69 107 ARG A O 1
ATOM 841 N N . LYS A 1 108 ? 21.521 14.983 2.122 1.00 46.94 108 LYS A N 1
ATOM 842 C CA . LYS A 1 108 ? 21.860 16.211 1.375 1.00 46.94 108 LYS A CA 1
ATOM 843 C C . LYS A 1 108 ? 20.714 17.015 0.747 1.00 46.94 108 LYS A C 1
ATOM 845 O O . LYS A 1 108 ? 20.999 18.098 0.256 1.00 46.94 108 LYS A O 1
ATOM 850 N N . LEU A 1 109 ? 19.453 16.566 0.763 1.00 49.91 109 LEU A N 1
ATOM 851 C CA . LEU A 1 109 ? 18.366 17.285 0.074 1.00 49.91 109 LEU A CA 1
ATOM 852 C C . LEU A 1 109 ? 17.193 17.608 1.003 1.00 49.91 109 LEU A C 1
ATOM 854 O O . LEU A 1 109 ? 16.642 16.723 1.653 1.00 49.91 109 LEU A O 1
ATOM 858 N N . GLU A 1 110 ? 16.820 18.887 1.055 1.00 53.62 110 GLU A N 1
ATOM 859 C CA . GLU A 1 110 ? 15.683 19.393 1.827 1.00 53.62 110 GLU A CA 1
ATOM 860 C C . GLU A 1 110 ? 14.341 18.946 1.211 1.00 53.62 110 GLU A C 1
ATOM 862 O O . GLU A 1 110 ? 14.206 18.818 -0.007 1.00 53.62 110 GLU A O 1
ATOM 867 N N . TRP A 1 111 ? 13.319 18.726 2.046 1.00 51.53 111 TRP A N 1
ATOM 868 C CA . TRP A 1 111 ? 12.005 18.182 1.652 1.00 51.53 111 TRP A CA 1
ATOM 869 C C . TRP A 1 111 ? 11.324 18.877 0.449 1.00 51.53 111 TRP A C 1
ATOM 871 O O . TRP A 1 111 ? 10.806 18.169 -0.421 1.00 51.53 111 TRP A O 1
ATOM 881 N N . PRO A 1 112 ? 11.359 20.221 0.310 1.00 66.12 112 PRO A N 1
ATOM 882 C CA . PRO A 1 112 ? 10.796 20.898 -0.862 1.00 66.12 112 PRO A CA 1
ATOM 883 C C . PRO A 1 112 ? 11.470 20.488 -2.178 1.00 66.12 112 PRO A C 1
ATOM 885 O O . PRO A 1 112 ? 10.812 20.393 -3.213 1.00 66.12 112 PRO A O 1
ATOM 888 N N . ILE A 1 113 ? 12.771 20.197 -2.132 1.00 68.81 113 ILE A N 1
ATOM 889 C CA . ILE A 1 113 ? 13.571 19.824 -3.301 1.00 68.81 113 ILE A CA 1
ATOM 890 C C . ILE A 1 113 ? 13.196 18.412 -3.767 1.00 68.81 113 ILE A C 1
ATOM 892 O O . ILE A 1 113 ? 13.061 18.168 -4.963 1.00 68.81 113 ILE A O 1
ATOM 896 N N . VAL A 1 114 ? 12.930 17.486 -2.840 1.00 70.12 114 VAL A N 1
ATOM 897 C CA . VAL A 1 114 ? 12.513 16.111 -3.173 1.00 70.12 114 VAL A CA 1
ATOM 898 C C . VAL A 1 114 ? 11.189 16.098 -3.942 1.00 70.12 114 VAL A C 1
ATOM 900 O O . VAL A 1 114 ? 11.086 15.436 -4.975 1.00 70.12 114 VAL A O 1
ATOM 903 N N . VAL A 1 115 ? 10.191 16.865 -3.491 1.00 74.88 115 VAL A N 1
ATOM 904 C CA . VAL A 1 115 ? 8.889 16.972 -4.175 1.00 74.88 115 VAL A CA 1
ATOM 905 C C . VAL A 1 115 ? 9.057 17.536 -5.589 1.00 74.88 115 VAL A C 1
ATOM 907 O O . VAL A 1 115 ? 8.476 17.010 -6.540 1.00 74.88 115 VAL A O 1
ATOM 910 N N . GLN A 1 116 ? 9.901 18.559 -5.752 1.00 82.94 116 GLN A N 1
ATOM 911 C CA . GLN A 1 116 ? 10.201 19.145 -7.061 1.00 82.94 116 GLN A CA 1
ATOM 912 C C . GLN A 1 116 ? 10.898 18.152 -7.997 1.00 82.94 116 GLN A C 1
ATOM 914 O O . GLN A 1 116 ? 10.548 18.078 -9.176 1.00 82.94 116 GLN A O 1
ATOM 919 N N . ILE A 1 117 ? 11.844 17.359 -7.484 1.00 87.44 117 ILE A N 1
ATOM 920 C CA . ILE A 1 117 ? 12.544 16.332 -8.263 1.00 87.44 117 ILE A CA 1
ATOM 921 C C . ILE A 1 117 ? 11.573 15.234 -8.707 1.00 87.44 117 ILE A C 1
ATOM 923 O O . ILE A 1 117 ? 11.608 14.823 -9.864 1.00 87.44 117 ILE A O 1
ATOM 927 N N . LEU A 1 118 ? 10.678 14.767 -7.834 1.00 87.06 118 LEU A N 1
ATOM 928 C CA . LEU A 1 118 ? 9.696 13.746 -8.211 1.00 87.06 118 LEU A CA 1
ATOM 929 C C . LEU A 1 118 ? 8.721 14.264 -9.278 1.00 87.06 118 LEU A C 1
ATOM 931 O O . LEU A 1 118 ? 8.471 13.568 -10.263 1.00 87.06 118 LEU A O 1
ATOM 935 N N . ALA A 1 119 ? 8.246 15.505 -9.141 1.00 87.69 119 ALA A N 1
ATOM 936 C CA . ALA A 1 119 ? 7.408 16.153 -10.150 1.00 87.69 119 ALA A CA 1
ATOM 937 C C . ALA A 1 119 ? 8.150 16.359 -11.484 1.00 87.69 119 ALA A C 1
ATOM 939 O O . ALA A 1 119 ? 7.563 16.215 -12.555 1.00 87.69 119 ALA A O 1
ATOM 940 N N . LEU A 1 120 ? 9.448 16.673 -11.438 1.00 92.12 120 LEU A N 1
ATOM 941 C CA . LEU A 1 120 ? 10.313 16.752 -12.615 1.00 92.12 120 LEU A CA 1
ATOM 942 C C . LEU A 1 120 ? 10.419 15.396 -13.331 1.00 92.12 120 LEU A C 1
ATOM 944 O O . LEU A 1 120 ? 10.278 15.336 -14.550 1.00 92.12 120 LEU A O 1
ATOM 948 N N . VAL A 1 121 ? 10.651 14.314 -12.585 1.00 93.25 121 VAL A N 1
ATOM 949 C CA . VAL A 1 121 ? 10.786 12.955 -13.137 1.00 93.25 121 VAL A CA 1
ATOM 950 C C . VAL A 1 121 ? 9.499 12.501 -13.829 1.00 93.25 121 VAL A C 1
ATOM 952 O O . VAL A 1 121 ? 9.576 11.937 -14.927 1.00 93.25 121 VAL A O 1
ATOM 955 N N . ASP A 1 122 ? 8.339 12.751 -13.212 1.00 92.81 122 ASP A N 1
ATOM 956 C CA . ASP A 1 122 ? 7.033 12.436 -13.804 1.00 92.81 122 ASP A CA 1
ATOM 957 C C . ASP A 1 122 ? 6.777 13.275 -15.062 1.00 92.81 122 ASP A C 1
ATOM 959 O O . ASP A 1 122 ? 6.504 12.720 -16.125 1.00 92.81 122 ASP A O 1
ATOM 963 N N . ARG A 1 123 ? 6.992 14.595 -15.005 1.00 94.31 123 ARG A N 1
ATOM 964 C CA . ARG A 1 123 ? 6.830 15.480 -16.171 1.00 94.31 123 ARG A CA 1
ATOM 965 C C . ARG A 1 123 ? 7.655 15.015 -17.371 1.00 94.31 123 ARG A C 1
ATOM 967 O O . ARG A 1 123 ? 7.121 14.869 -18.466 1.00 94.31 123 ARG A O 1
ATOM 974 N N . LEU A 1 124 ? 8.936 14.705 -17.158 1.00 95.31 124 LEU A N 1
ATOM 975 C CA . LEU A 1 124 ? 9.823 14.221 -18.221 1.00 95.31 124 LEU A CA 1
ATOM 976 C C . LEU A 1 124 ? 9.394 12.859 -18.773 1.00 95.31 124 LEU A C 1
ATOM 978 O O . LEU A 1 124 ? 9.646 12.562 -19.943 1.00 95.31 124 LEU A O 1
ATOM 982 N N . PHE A 1 125 ? 8.746 12.024 -17.956 1.00 94.50 125 PHE A N 1
ATOM 983 C CA . PHE A 1 125 ? 8.129 10.795 -18.443 1.00 94.50 125 PHE A CA 1
ATOM 984 C C . PHE A 1 125 ? 6.965 11.099 -19.393 1.00 94.50 125 PHE A C 1
ATOM 986 O O . PHE A 1 125 ? 6.920 10.540 -20.491 1.00 94.50 125 PHE A O 1
ATOM 993 N N . GLN A 1 126 ? 6.060 12.004 -19.002 1.00 93.31 126 GLN A N 1
ATOM 994 C CA . GLN A 1 126 ? 4.902 12.403 -19.814 1.00 93.31 126 GLN A CA 1
ATOM 995 C C . GLN A 1 126 ? 5.322 13.056 -21.137 1.00 93.31 126 GLN A C 1
ATOM 997 O O . GLN A 1 126 ? 4.757 12.763 -22.191 1.00 93.31 126 GLN A O 1
ATOM 1002 N N . GLU A 1 127 ? 6.375 13.872 -21.105 1.00 95.12 127 GLU A N 1
ATOM 1003 C CA . GLU A 1 127 ? 6.975 14.516 -22.280 1.00 95.12 127 GLU A CA 1
ATOM 1004 C C . GLU A 1 127 ? 7.784 13.547 -23.161 1.00 95.12 127 GLU A C 1
ATOM 1006 O O . GLU A 1 127 ? 8.295 13.939 -24.210 1.00 95.12 127 GLU A O 1
ATOM 1011 N N . LYS A 1 128 ? 7.895 12.268 -22.769 1.00 93.81 128 LYS A N 1
ATOM 1012 C CA . LYS A 1 128 ? 8.677 11.234 -23.468 1.00 93.81 128 LYS A CA 1
ATOM 1013 C C . LYS A 1 128 ? 10.137 11.648 -23.677 1.00 93.81 128 LYS A C 1
ATOM 1015 O O . LYS A 1 128 ? 10.716 11.386 -24.735 1.00 93.81 128 LYS A O 1
ATOM 1020 N N . ALA A 1 129 ? 10.735 12.275 -22.664 1.00 94.25 129 ALA A N 1
ATOM 1021 C CA . ALA A 1 129 ? 12.125 12.701 -22.702 1.00 94.25 129 ALA A CA 1
ATOM 1022 C C . ALA A 1 129 ? 13.083 11.526 -22.989 1.00 94.25 129 ALA A C 1
ATOM 1024 O O . ALA A 1 129 ? 12.750 10.340 -22.893 1.00 94.25 129 ALA A O 1
ATOM 1025 N N . SER A 1 130 ? 14.324 11.846 -23.346 1.00 91.69 130 SER A N 1
ATOM 1026 C CA . SER A 1 130 ? 15.366 10.826 -23.462 1.00 91.69 130 SER A CA 1
ATOM 1027 C C . SER A 1 130 ? 15.952 10.486 -22.086 1.00 91.69 130 SER A C 1
ATOM 1029 O O . SER A 1 130 ? 15.924 11.300 -21.164 1.00 91.69 130 SER A O 1
ATOM 1031 N N . TRP A 1 131 ? 16.532 9.289 -21.941 1.00 89.25 131 TRP A N 1
ATOM 1032 C CA . TRP A 1 131 ? 17.238 8.913 -20.709 1.00 89.25 131 TRP A CA 1
ATOM 1033 C C . TRP A 1 131 ? 18.410 9.861 -20.374 1.00 89.25 131 TRP A C 1
ATOM 1035 O O . TRP A 1 131 ? 18.514 10.273 -19.220 1.00 89.25 131 TRP A O 1
ATOM 1045 N N . PRO A 1 132 ? 19.262 10.275 -21.340 1.00 92.12 132 PRO A N 1
ATOM 1046 C CA . PRO A 1 132 ? 20.286 11.287 -21.078 1.00 92.12 132 PRO A CA 1
ATOM 1047 C C . PRO A 1 132 ? 19.720 12.613 -20.560 1.00 92.12 132 PRO A C 1
ATOM 1049 O O . PRO A 1 132 ? 20.295 13.191 -19.641 1.00 92.12 132 PRO A O 1
ATOM 1052 N N . GLU A 1 133 ? 18.589 13.066 -21.110 1.00 94.00 133 GLU A N 1
ATOM 1053 C CA . GLU A 1 133 ? 17.945 14.310 -20.676 1.00 94.00 133 GLU A CA 1
ATOM 1054 C C . GLU A 1 133 ? 17.413 14.198 -19.245 1.00 94.00 133 GLU A C 1
ATOM 1056 O O . GLU A 1 133 ? 17.694 15.058 -18.414 1.00 94.00 133 GLU A O 1
ATOM 1061 N N . LEU A 1 134 ? 16.744 13.088 -18.921 1.00 95.50 134 LEU A N 1
ATOM 1062 C CA . LEU A 1 134 ? 16.283 12.795 -17.565 1.00 95.50 134 LEU A CA 1
ATOM 1063 C C . LEU A 1 134 ? 17.426 12.861 -16.547 1.00 95.50 134 LEU A C 1
ATOM 1065 O O . LEU A 1 134 ? 17.327 13.553 -15.536 1.00 95.50 134 LEU A O 1
ATOM 1069 N N . ILE A 1 135 ? 18.534 12.171 -16.827 1.00 94.06 135 ILE A N 1
ATOM 1070 C CA . ILE A 1 135 ? 19.684 12.130 -15.918 1.00 94.06 135 ILE A CA 1
ATOM 1071 C C . ILE A 1 135 ? 20.332 13.509 -15.794 1.00 94.06 135 ILE A C 1
ATOM 1073 O O . ILE A 1 135 ? 20.698 13.910 -14.691 1.00 94.06 135 ILE A O 1
ATOM 1077 N N . LYS A 1 136 ? 20.447 14.262 -16.893 1.00 92.69 136 LYS A N 1
ATOM 1078 C CA . LYS A 1 136 ? 20.979 15.629 -16.877 1.00 92.69 136 LYS A CA 1
ATOM 1079 C C . LYS A 1 136 ? 20.136 16.549 -15.992 1.00 92.69 136 LYS A C 1
ATOM 1081 O O . LYS A 1 136 ? 20.704 17.249 -15.155 1.00 92.69 136 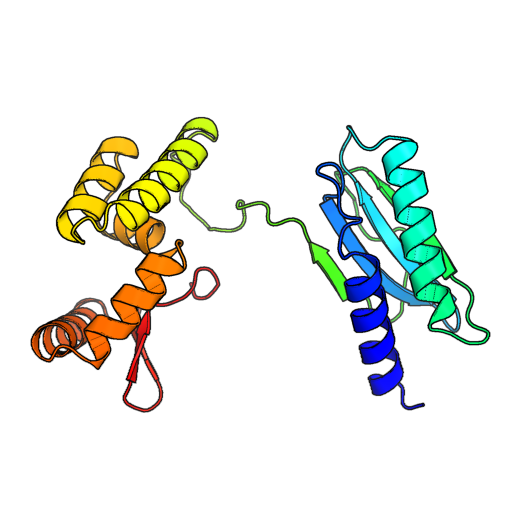LYS A O 1
ATOM 1086 N N . GLN A 1 137 ? 18.812 16.527 -16.143 1.00 94.00 137 GLN A N 1
ATOM 1087 C CA . GLN A 1 137 ? 17.924 17.399 -15.372 1.00 94.00 137 GLN A CA 1
ATOM 1088 C C . GLN A 1 137 ? 17.880 17.021 -13.888 1.00 94.00 137 GLN A C 1
ATOM 1090 O O . GLN A 1 137 ? 17.955 17.913 -13.049 1.00 94.00 137 GLN A O 1
ATOM 1095 N N . ILE A 1 138 ? 17.856 15.727 -13.542 1.00 92.50 138 ILE A N 1
ATOM 1096 C CA . ILE A 1 138 ? 17.928 15.292 -12.134 1.00 92.50 138 ILE A CA 1
ATOM 1097 C C . ILE A 1 138 ? 19.236 15.760 -11.491 1.00 92.50 138 ILE A C 1
ATOM 1099 O O . ILE A 1 138 ? 19.218 16.311 -10.394 1.00 92.50 138 ILE A O 1
ATOM 1103 N N . ARG A 1 139 ? 20.373 15.578 -12.175 1.00 91.50 139 ARG A N 1
ATOM 1104 C CA . ARG A 1 139 ? 21.678 16.007 -11.652 1.00 91.50 139 ARG A CA 1
ATOM 1105 C C . ARG A 1 139 ? 21.753 17.517 -11.461 1.00 91.50 139 ARG A C 1
ATOM 1107 O O . ARG A 1 139 ? 22.283 17.952 -10.451 1.00 91.50 139 ARG A O 1
ATOM 1114 N N . GLY A 1 140 ? 21.211 18.296 -12.398 1.00 89.19 140 GLY A N 1
ATOM 1115 C CA . GLY A 1 140 ? 21.170 19.755 -12.285 1.00 89.19 140 GLY A CA 1
ATOM 1116 C C . GLY A 1 140 ? 20.243 20.253 -11.174 1.00 89.19 140 GLY A C 1
ATOM 1117 O O . GLY A 1 140 ? 20.589 21.200 -10.481 1.00 89.19 140 GLY A O 1
ATOM 1118 N N . ALA A 1 141 ? 19.088 19.609 -10.983 1.00 86.12 141 ALA A N 1
ATOM 1119 C CA . ALA A 1 141 ? 18.105 20.015 -9.978 1.00 86.12 141 ALA A CA 1
ATOM 1120 C C . ALA A 1 141 ? 18.491 19.607 -8.547 1.00 86.12 141 ALA A C 1
ATOM 1122 O O . ALA A 1 141 ? 18.117 20.284 -7.596 1.00 86.12 141 ALA A O 1
ATOM 1123 N N . ALA A 1 142 ? 19.206 18.491 -8.396 1.00 82.38 142 ALA A N 1
ATOM 1124 C CA . ALA A 1 142 ? 19.509 17.890 -7.100 1.00 82.38 142 ALA A CA 1
ATOM 1125 C C . ALA A 1 142 ? 20.993 17.987 -6.701 1.00 82.38 142 ALA A C 1
ATOM 1127 O O . ALA A 1 142 ? 21.346 17.552 -5.613 1.00 82.38 142 ALA A O 1
ATOM 1128 N N . ASP A 1 143 ? 21.867 18.483 -7.580 1.00 85.81 143 ASP A N 1
ATOM 1129 C CA . ASP A 1 143 ? 23.330 18.466 -7.405 1.00 85.81 143 ASP A CA 1
ATOM 1130 C C . ASP A 1 143 ? 23.869 17.097 -6.941 1.00 85.81 143 ASP A C 1
ATOM 1132 O O . ASP A 1 143 ? 24.606 16.956 -5.964 1.00 85.81 143 ASP A O 1
ATOM 1136 N N . VAL A 1 144 ? 23.437 16.041 -7.637 1.00 82.88 144 VAL A N 1
ATOM 1137 C CA . VAL A 1 144 ? 23.790 14.652 -7.312 1.00 82.88 144 VAL A CA 1
ATOM 1138 C C . VAL A 1 144 ? 24.698 14.018 -8.359 1.00 82.88 144 VAL A C 1
ATOM 1140 O O . VAL A 1 144 ? 24.739 14.396 -9.539 1.00 82.88 144 VAL A O 1
ATOM 1143 N N . ASP A 1 145 ? 25.419 12.986 -7.930 1.00 85.00 145 ASP A N 1
ATOM 1144 C CA . ASP A 1 145 ? 26.196 12.143 -8.825 1.00 85.00 145 ASP A CA 1
ATOM 1145 C C . ASP A 1 145 ? 25.295 11.306 -9.761 1.00 85.00 145 ASP A C 1
ATOM 1147 O O . ASP A 1 145 ? 24.069 11.228 -9.628 1.00 85.00 145 ASP A O 1
ATOM 1151 N N . ILE A 1 146 ? 25.919 10.667 -10.753 1.00 84.31 146 ILE A N 1
ATOM 1152 C CA . ILE A 1 146 ? 25.214 9.902 -11.788 1.00 84.31 146 ILE A CA 1
ATOM 1153 C C . ILE A 1 146 ? 24.491 8.657 -11.251 1.00 84.31 146 ILE A C 1
ATOM 1155 O O . ILE A 1 146 ? 23.435 8.298 -11.774 1.00 84.31 146 ILE A O 1
ATOM 1159 N N . LEU A 1 147 ? 25.031 8.002 -10.221 1.00 82.75 147 LEU A N 1
ATOM 1160 C CA . LEU A 1 147 ? 24.430 6.812 -9.625 1.00 82.75 147 LEU A CA 1
ATOM 1161 C C . LEU A 1 147 ? 23.173 7.204 -8.850 1.00 82.75 147 LEU A C 1
ATOM 1163 O O . LEU A 1 147 ? 22.120 6.589 -9.025 1.00 82.75 147 LEU A O 1
ATOM 1167 N N . THR A 1 148 ? 23.269 8.263 -8.050 1.00 81.38 148 THR A N 1
ATOM 1168 C CA . THR A 1 148 ? 22.143 8.814 -7.292 1.00 81.38 148 THR A CA 1
ATOM 1169 C C . THR A 1 148 ? 21.036 9.308 -8.227 1.00 81.38 148 THR A C 1
ATOM 1171 O O . THR A 1 148 ? 19.871 8.958 -8.034 1.00 81.38 148 THR A O 1
ATOM 1174 N N . ALA A 1 149 ? 21.381 10.003 -9.317 1.00 87.12 149 ALA A N 1
ATOM 1175 C CA . ALA A 1 149 ? 20.410 10.384 -10.345 1.00 87.12 149 ALA A CA 1
ATOM 1176 C C . ALA A 1 149 ? 19.723 9.171 -10.995 1.00 87.12 149 ALA A C 1
ATOM 1178 O O . ALA A 1 149 ? 18.513 9.190 -11.223 1.00 87.12 149 ALA A O 1
ATOM 1179 N N . GLY A 1 150 ? 20.474 8.094 -11.251 1.00 88.44 150 GLY A N 1
ATOM 1180 C CA . GLY A 1 150 ? 19.930 6.832 -11.750 1.00 88.44 150 GLY A CA 1
ATOM 1181 C C . GLY A 1 150 ? 18.924 6.199 -10.787 1.00 88.44 150 GLY A C 1
ATOM 1182 O O . GLY A 1 150 ? 17.847 5.788 -11.214 1.00 88.44 150 GLY A O 1
ATOM 1183 N N . LYS A 1 151 ? 19.227 6.172 -9.483 1.00 86.75 151 LYS A N 1
ATOM 1184 C CA . LYS A 1 151 ? 18.304 5.671 -8.450 1.00 86.75 151 LYS A CA 1
ATOM 1185 C C . LYS A 1 151 ? 17.016 6.494 -8.392 1.00 86.75 151 LYS A C 1
ATOM 1187 O O . LYS A 1 151 ? 15.930 5.920 -8.367 1.00 86.75 151 LYS A O 1
ATOM 1192 N N . ILE A 1 152 ? 17.127 7.823 -8.441 1.00 87.44 152 ILE A N 1
ATOM 1193 C CA . ILE A 1 152 ? 15.972 8.732 -8.471 1.00 87.44 152 ILE A CA 1
ATOM 1194 C C . ILE A 1 152 ? 15.112 8.465 -9.712 1.00 87.44 152 ILE A C 1
ATOM 1196 O O . ILE A 1 152 ? 13.914 8.226 -9.578 1.00 87.44 152 ILE A O 1
ATOM 1200 N N . ALA A 1 153 ? 15.709 8.422 -10.906 1.00 90.88 153 ALA A N 1
ATOM 1201 C CA . ALA A 1 153 ? 14.997 8.124 -12.150 1.00 90.88 153 ALA A CA 1
ATOM 1202 C C . ALA A 1 153 ? 14.255 6.776 -12.090 1.00 90.88 153 ALA A C 1
ATOM 1204 O O . ALA A 1 153 ? 13.093 6.670 -12.482 1.00 90.88 153 ALA A O 1
ATOM 1205 N N . LEU A 1 154 ? 14.916 5.740 -11.565 1.00 90.31 154 LEU A N 1
ATOM 1206 C CA . LEU A 1 154 ? 14.370 4.386 -11.482 1.00 90.31 154 LEU A CA 1
ATOM 1207 C C . LEU A 1 154 ? 13.396 4.178 -10.323 1.00 90.31 154 LEU A C 1
ATOM 1209 O O . LEU A 1 154 ? 12.734 3.141 -10.296 1.00 90.31 154 LEU A O 1
ATOM 1213 N N . SER A 1 155 ? 13.244 5.137 -9.405 1.00 86.38 155 SER A N 1
ATOM 1214 C CA . SER A 1 155 ? 12.167 5.133 -8.404 1.00 86.38 155 SER A CA 1
ATOM 1215 C C . SER A 1 155 ? 10.783 5.282 -9.057 1.00 86.38 155 SER A C 1
ATOM 1217 O O . SER A 1 155 ? 9.800 4.723 -8.569 1.00 86.38 155 SER A O 1
ATOM 1219 N N . HIS A 1 156 ? 10.720 5.916 -10.232 1.00 90.06 156 HIS A N 1
ATOM 1220 C CA . HIS A 1 156 ? 9.493 6.106 -10.989 1.00 90.06 156 HIS A CA 1
ATOM 1221 C C . HIS A 1 156 ? 9.109 4.851 -11.793 1.00 90.06 156 HIS A C 1
ATOM 1223 O O . HIS A 1 156 ? 9.854 4.364 -12.649 1.00 90.06 156 HIS A O 1
ATOM 1229 N N . ASN A 1 157 ? 7.891 4.346 -11.573 1.00 88.81 157 ASN A N 1
ATOM 1230 C C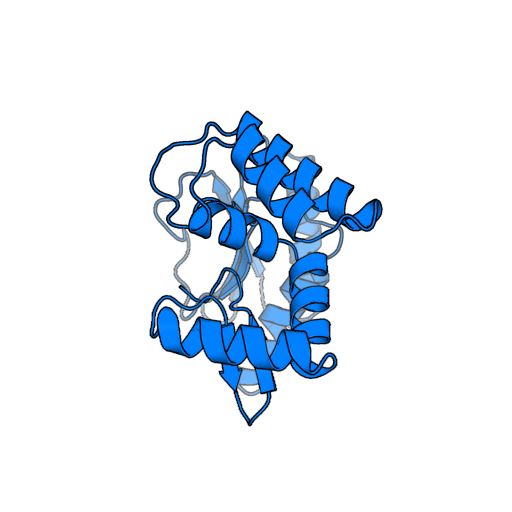A . ASN A 1 157 ? 7.423 3.085 -12.158 1.00 88.81 157 ASN A CA 1
ATOM 1231 C C . ASN A 1 157 ? 7.395 3.090 -13.697 1.00 88.81 157 ASN A C 1
ATOM 1233 O O . ASN A 1 157 ? 7.752 2.086 -14.313 1.00 88.81 157 ASN A O 1
ATOM 1237 N N . GLY A 1 158 ? 7.006 4.207 -14.324 1.00 89.00 158 GLY A N 1
ATOM 1238 C CA . GLY A 1 158 ? 6.980 4.358 -15.786 1.00 89.00 158 GLY A CA 1
ATOM 1239 C C . GLY A 1 158 ? 8.363 4.186 -16.422 1.00 89.00 158 GLY A C 1
ATOM 1240 O O . GLY A 1 158 ? 8.573 3.265 -17.211 1.00 89.00 158 GLY A O 1
ATOM 1241 N N . TRP A 1 159 ? 9.333 5.006 -16.011 1.00 92.88 159 TRP A N 1
ATOM 1242 C CA . TRP A 1 159 ? 10.744 4.875 -16.377 1.00 92.88 159 TRP A CA 1
ATOM 1243 C C . TRP A 1 159 ? 11.324 3.486 -16.115 1.00 92.88 159 TRP A C 1
ATOM 1245 O O . TRP A 1 159 ? 11.983 2.937 -16.999 1.00 92.88 159 TRP A O 1
ATOM 1255 N N . ARG A 1 160 ? 11.042 2.873 -14.957 1.00 90.94 160 ARG A N 1
ATOM 1256 C CA . ARG A 1 160 ? 11.510 1.510 -14.655 1.00 90.94 160 ARG A CA 1
ATOM 1257 C C . ARG A 1 160 ? 10.953 0.486 -15.645 1.00 90.94 160 ARG A C 1
ATOM 1259 O O . ARG A 1 160 ? 11.709 -0.320 -16.183 1.00 90.94 160 ARG A O 1
ATOM 1266 N N . ARG A 1 161 ? 9.646 0.534 -15.930 1.00 90.31 161 ARG A N 1
ATOM 1267 C CA . ARG A 1 161 ? 8.994 -0.340 -16.923 1.00 90.31 161 ARG A CA 1
ATOM 1268 C C . ARG A 1 161 ? 9.559 -0.124 -18.324 1.00 90.31 161 ARG A C 1
ATOM 1270 O O . ARG A 1 161 ? 9.859 -1.100 -19.004 1.00 90.31 161 ARG A O 1
ATOM 1277 N N . LEU A 1 162 ? 9.753 1.129 -18.734 1.00 90.38 162 LEU A N 1
ATOM 1278 C CA . LEU A 1 162 ? 10.331 1.469 -20.034 1.00 90.38 162 LEU A CA 1
ATOM 1279 C C . LEU A 1 162 ? 11.774 0.966 -20.163 1.00 90.38 162 LEU A C 1
ATOM 1281 O O . LEU A 1 162 ? 12.140 0.407 -21.197 1.00 90.38 162 LEU A O 1
ATOM 1285 N N . CYS A 1 163 ? 12.582 1.122 -19.114 1.00 91.06 163 CYS A N 1
ATOM 1286 C CA . CYS A 1 163 ? 13.949 0.616 -19.079 1.00 91.06 163 CYS A CA 1
ATOM 1287 C C . CYS A 1 163 ? 13.961 -0.917 -19.171 1.00 91.06 163 CYS A C 1
ATOM 1289 O O . CYS A 1 163 ? 14.599 -1.458 -20.071 1.00 91.06 163 CYS A O 1
ATOM 1291 N N . ASN A 1 164 ? 13.155 -1.606 -18.351 1.00 91.56 164 ASN A N 1
ATOM 1292 C CA . ASN A 1 164 ? 12.966 -3.061 -18.420 1.00 91.56 164 ASN A CA 1
ATOM 1293 C C . ASN A 1 164 ? 12.529 -3.538 -19.810 1.00 91.56 164 ASN A C 1
ATOM 1295 O O . ASN A 1 164 ? 13.019 -4.555 -20.300 1.00 91.56 164 ASN A O 1
ATOM 1299 N N . TYR A 1 165 ? 11.626 -2.811 -20.466 1.00 92.06 165 TYR A N 1
ATOM 1300 C CA . TYR A 1 165 ? 11.210 -3.130 -21.825 1.00 92.06 165 TYR A CA 1
ATOM 1301 C C . TYR A 1 165 ? 12.390 -3.021 -22.799 1.00 92.06 165 TYR A C 1
ATOM 1303 O O . TYR A 1 165 ? 12.711 -3.998 -23.478 1.00 92.06 165 TYR A O 1
ATOM 1311 N N . ARG A 1 166 ? 13.089 -1.879 -22.816 1.00 91.31 166 ARG A N 1
ATOM 1312 C CA . ARG A 1 166 ? 14.206 -1.617 -23.738 1.00 91.31 166 ARG A CA 1
ATOM 1313 C C . ARG A 1 166 ? 15.358 -2.601 -23.558 1.00 91.31 166 ARG A C 1
ATOM 1315 O O . ARG A 1 166 ? 15.782 -3.197 -24.538 1.00 91.31 166 ARG A O 1
ATOM 1322 N N . ILE A 1 167 ? 15.816 -2.855 -22.331 1.00 92.00 167 ILE A N 1
ATOM 1323 C CA . ILE A 1 167 ? 16.947 -3.773 -22.090 1.00 92.00 167 ILE A CA 1
ATOM 1324 C C . ILE A 1 167 ? 16.656 -5.225 -22.501 1.00 92.00 167 ILE A C 1
ATOM 1326 O O . ILE A 1 167 ? 17.592 -5.996 -22.693 1.00 92.00 167 ILE A O 1
ATOM 1330 N N . ASN A 1 168 ? 15.382 -5.613 -22.630 1.00 92.12 168 ASN A N 1
ATOM 1331 C CA . ASN A 1 168 ? 14.997 -6.958 -23.058 1.00 92.12 168 ASN A CA 1
ATOM 1332 C C . ASN A 1 168 ? 14.615 -7.053 -24.547 1.00 92.12 168 ASN A C 1
ATOM 1334 O O . ASN A 1 168 ? 14.713 -8.149 -25.097 1.00 92.12 168 ASN A O 1
ATOM 1338 N N . HIS A 1 169 ? 14.206 -5.954 -25.194 1.00 91.19 169 HIS A N 1
ATOM 1339 C CA . HIS A 1 169 ? 13.698 -5.962 -26.578 1.00 91.19 169 HIS A CA 1
ATOM 1340 C C . HIS A 1 169 ? 14.610 -5.255 -27.589 1.00 91.19 169 HIS A C 1
ATOM 1342 O O . HIS A 1 169 ? 14.558 -5.578 -28.771 1.00 91.19 169 HIS A O 1
ATOM 1348 N N . ASP A 1 170 ? 15.455 -4.323 -27.151 1.00 91.62 170 ASP A N 1
ATOM 1349 C CA . ASP A 1 170 ? 16.433 -3.642 -27.999 1.00 91.62 170 ASP A CA 1
ATOM 1350 C C . ASP A 1 170 ? 17.812 -4.321 -27.834 1.00 91.62 170 ASP A C 1
ATOM 1352 O O . ASP A 1 170 ? 18.348 -4.354 -26.719 1.00 91.62 170 ASP A O 1
ATOM 1356 N N . PRO A 1 171 ? 18.405 -4.885 -28.908 1.00 89.81 171 PRO A N 1
ATOM 1357 C CA . PRO A 1 171 ? 19.682 -5.597 -28.831 1.00 89.81 171 PRO A CA 1
ATOM 1358 C C . PRO A 1 171 ? 20.85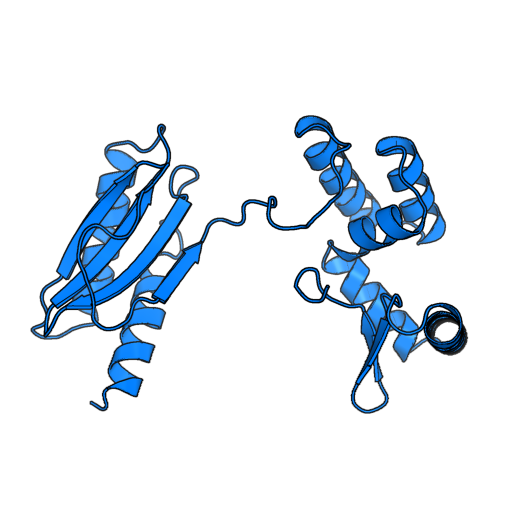3 -4.753 -28.315 1.00 89.81 171 PRO A C 1
ATOM 1360 O O . PRO A 1 171 ? 21.718 -5.268 -27.601 1.00 89.81 171 PRO A O 1
ATOM 1363 N N . GLU A 1 172 ? 20.884 -3.464 -28.647 1.00 88.25 172 GLU A N 1
ATOM 1364 C CA . GLU A 1 172 ? 21.948 -2.557 -28.229 1.00 88.25 172 GLU A CA 1
ATOM 1365 C C . GLU A 1 172 ? 21.772 -2.188 -26.752 1.00 88.25 172 GLU A C 1
ATOM 1367 O O . GLU A 1 172 ? 22.722 -2.281 -25.969 1.00 88.25 172 GLU A O 1
ATOM 1372 N N . CYS A 1 173 ? 20.535 -1.923 -26.316 1.00 87.88 173 CYS A N 1
ATOM 1373 C CA . CYS A 1 173 ? 20.223 -1.748 -24.893 1.00 87.88 173 CYS A CA 1
ATOM 1374 C C . CYS A 1 173 ? 20.567 -3.009 -24.079 1.00 87.88 173 CYS A C 1
ATOM 1376 O O . CYS A 1 173 ? 21.125 -2.914 -22.984 1.00 87.88 173 CYS A O 1
ATOM 1378 N N . LYS A 1 174 ? 20.289 -4.201 -24.621 1.00 89.31 174 LYS A N 1
ATOM 1379 C CA . LYS A 1 174 ? 20.606 -5.495 -23.996 1.00 89.31 174 LYS A CA 1
ATOM 1380 C C . LYS A 1 174 ? 22.114 -5.691 -23.814 1.00 89.31 174 LYS A C 1
ATOM 1382 O O . LYS A 1 174 ? 22.575 -6.134 -22.754 1.00 89.31 174 LYS A O 1
ATOM 1387 N N . LYS A 1 175 ? 22.902 -5.330 -24.830 1.00 89.56 175 LYS A N 1
ATOM 1388 C CA . LYS A 1 175 ? 24.370 -5.353 -24.785 1.00 89.56 175 LYS A CA 1
ATOM 1389 C C . LYS A 1 175 ? 24.909 -4.369 -23.745 1.00 89.56 175 LYS A C 1
ATOM 1391 O O . LYS A 1 175 ? 25.773 -4.738 -22.947 1.00 89.56 175 LYS A O 1
ATOM 1396 N N . GLN A 1 176 ? 24.375 -3.149 -23.713 1.00 87.50 176 GLN A N 1
ATOM 1397 C CA . GLN A 1 176 ? 24.762 -2.127 -22.739 1.00 87.50 176 GLN A CA 1
ATOM 1398 C C . GLN A 1 176 ? 24.426 -2.543 -21.304 1.00 87.50 176 GLN A C 1
ATOM 1400 O O . GLN A 1 176 ? 25.293 -2.439 -20.438 1.00 87.50 176 GLN A O 1
ATOM 1405 N N . ALA A 1 177 ? 23.239 -3.104 -21.057 1.00 88.25 177 ALA A N 1
ATOM 1406 C CA . ALA A 1 177 ? 22.852 -3.636 -19.750 1.00 88.25 177 ALA A CA 1
ATOM 1407 C C . ALA A 1 177 ? 23.799 -4.755 -19.287 1.00 88.25 177 ALA A C 1
ATOM 1409 O O . ALA A 1 177 ? 24.294 -4.734 -18.162 1.00 88.25 177 ALA A O 1
ATOM 1410 N N . SER A 1 178 ? 24.143 -5.682 -20.188 1.00 88.56 178 SER A N 1
ATOM 1411 C CA . SER A 1 178 ? 25.107 -6.753 -19.902 1.00 88.56 178 SER A CA 1
ATOM 1412 C C . SER A 1 178 ? 26.486 -6.203 -19.525 1.00 88.56 178 SER A C 1
ATOM 1414 O O . SER A 1 178 ? 27.119 -6.686 -18.586 1.00 88.56 178 SER A O 1
ATOM 1416 N N . ARG A 1 179 ? 26.963 -5.179 -20.245 1.00 88.06 179 ARG A N 1
ATOM 1417 C CA . ARG A 1 179 ? 28.232 -4.503 -19.941 1.00 88.06 179 ARG A CA 1
ATOM 1418 C C . ARG A 1 179 ? 28.163 -3.762 -18.605 1.00 88.06 179 ARG A C 1
ATOM 1420 O O . ARG A 1 179 ? 29.113 -3.840 -17.835 1.00 88.06 179 ARG A O 1
ATOM 1427 N N . HIS A 1 180 ? 27.051 -3.089 -18.322 1.00 84.62 180 HIS A N 1
ATOM 1428 C CA . HIS A 1 180 ? 26.829 -2.367 -17.073 1.00 84.62 180 HIS A CA 1
ATOM 1429 C C . HIS A 1 180 ? 26.904 -3.312 -15.863 1.00 84.62 180 HIS A C 1
ATOM 1431 O O . HIS A 1 180 ? 27.661 -3.049 -14.934 1.00 84.62 180 HIS A O 1
ATOM 1437 N N . MET A 1 181 ? 26.232 -4.465 -15.910 1.00 88.81 181 MET A N 1
ATOM 1438 C CA . MET A 1 181 ? 26.339 -5.478 -14.849 1.00 88.81 181 MET A CA 1
ATOM 1439 C C . MET A 1 181 ? 27.773 -5.986 -14.660 1.00 88.81 181 MET A C 1
ATOM 1441 O O . MET A 1 181 ? 28.228 -6.126 -13.531 1.00 88.81 181 MET A O 1
ATOM 1445 N N . LYS A 1 182 ? 28.520 -6.219 -15.750 1.00 87.94 182 LYS A N 1
ATOM 1446 C CA . LYS A 1 182 ? 29.926 -6.657 -15.667 1.00 87.94 182 LYS A CA 1
ATOM 1447 C C . LYS A 1 182 ? 30.840 -5.617 -15.018 1.00 87.94 182 LYS A C 1
ATOM 1449 O O . LYS A 1 182 ? 31.758 -5.996 -14.304 1.00 87.94 182 LYS A O 1
ATOM 1454 N N . ILE A 1 183 ? 30.613 -4.332 -15.291 1.00 85.88 183 ILE A N 1
ATOM 1455 C CA . ILE A 1 183 ? 31.432 -3.234 -14.754 1.00 85.88 183 ILE A CA 1
ATOM 1456 C C . ILE A 1 183 ? 31.096 -2.964 -13.285 1.00 85.88 183 ILE A C 1
ATOM 1458 O O . ILE A 1 183 ? 32.000 -2.739 -12.487 1.00 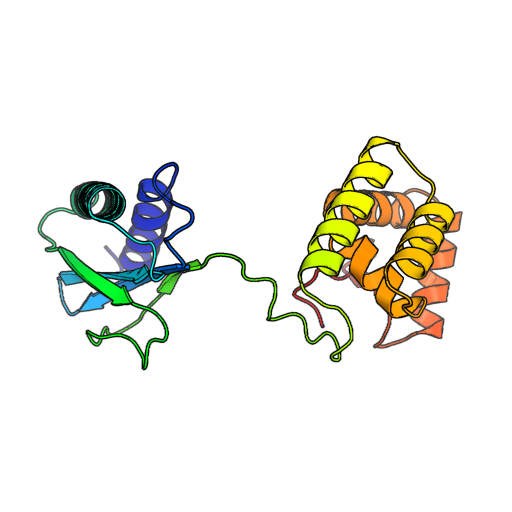85.88 183 ILE A O 1
ATOM 1462 N N . HIS A 1 184 ? 29.809 -2.968 -12.931 1.00 79.19 184 HIS A N 1
ATOM 1463 C CA . HIS A 1 184 ? 29.348 -2.525 -11.613 1.00 79.19 184 HIS A CA 1
ATOM 1464 C C . HIS A 1 184 ? 29.110 -3.666 -10.617 1.00 79.19 184 HIS A C 1
ATOM 1466 O O . HIS A 1 184 ? 28.989 -3.399 -9.423 1.00 79.19 184 HIS A O 1
ATOM 1472 N N . GLY A 1 185 ? 29.071 -4.921 -11.076 1.00 82.94 185 GLY A N 1
ATOM 1473 C CA . GLY A 1 185 ? 28.969 -6.101 -10.219 1.00 82.94 185 GLY A CA 1
ATOM 1474 C C . GLY A 1 185 ? 27.793 -6.005 -9.233 1.00 82.94 185 GLY A C 1
ATOM 1475 O O . GLY A 1 185 ? 26.676 -5.717 -9.669 1.00 82.94 185 GLY A O 1
ATOM 1476 N N . PRO A 1 186 ? 28.023 -6.198 -7.918 1.00 78.31 186 PRO A N 1
ATOM 1477 C CA . PRO A 1 186 ? 26.983 -6.085 -6.889 1.00 78.31 186 PRO A CA 1
ATOM 1478 C C . PRO A 1 186 ? 26.293 -4.717 -6.819 1.00 78.31 186 PRO A C 1
ATOM 1480 O O . PRO A 1 186 ? 25.146 -4.639 -6.403 1.00 78.31 186 PRO A O 1
ATOM 1483 N N . SER A 1 187 ? 26.961 -3.645 -7.254 1.00 73.12 187 SER A N 1
ATOM 1484 C CA . SER A 1 187 ? 26.406 -2.284 -7.255 1.00 73.12 187 SER A CA 1
ATOM 1485 C C . SER A 1 187 ? 25.575 -1.976 -8.504 1.00 73.12 187 SER A C 1
ATOM 1487 O O . SER A 1 187 ? 25.174 -0.829 -8.716 1.00 73.12 187 SER A O 1
ATOM 1489 N N . SER A 1 188 ? 25.358 -2.960 -9.382 1.00 81.50 188 SER A N 1
ATOM 1490 C CA . SER A 1 188 ? 24.548 -2.768 -10.577 1.00 81.50 188 SER A CA 1
ATOM 1491 C C . SER A 1 188 ? 23.075 -2.587 -10.218 1.00 81.50 188 SER A C 1
ATOM 1493 O O . SER A 1 188 ? 22.492 -3.385 -9.494 1.00 81.50 188 SER A O 1
ATOM 1495 N N . LEU A 1 189 ? 22.439 -1.573 -10.808 1.00 82.94 189 LEU A N 1
ATOM 1496 C CA . LEU A 1 189 ? 20.989 -1.373 -10.697 1.00 82.94 189 LEU A CA 1
ATOM 1497 C C . LEU A 1 189 ? 20.191 -2.348 -11.581 1.00 82.94 189 LEU A C 1
ATOM 1499 O O . LEU A 1 189 ? 18.965 -2.270 -11.625 1.00 82.94 189 LEU A O 1
ATOM 1503 N N . ILE A 1 190 ? 20.873 -3.234 -12.312 1.00 88.25 190 ILE A N 1
ATOM 1504 C CA . ILE A 1 190 ? 20.289 -4.236 -13.201 1.00 88.25 190 ILE A CA 1
ATOM 1505 C C . ILE A 1 190 ? 20.749 -5.614 -12.728 1.00 88.25 190 ILE A C 1
ATOM 1507 O O . ILE A 1 190 ? 21.933 -5.833 -12.490 1.00 88.25 190 ILE A O 1
ATOM 1511 N N . SER A 1 191 ? 19.820 -6.556 -12.643 1.00 88.88 191 SER A N 1
ATOM 1512 C CA . SER A 1 191 ? 20.086 -7.963 -12.368 1.00 88.88 191 SER A CA 1
ATOM 1513 C C . SER A 1 191 ? 19.598 -8.842 -13.519 1.00 88.88 191 SER A C 1
ATOM 1515 O O . SER A 1 191 ? 18.762 -8.436 -14.332 1.00 88.88 191 SER A O 1
ATOM 1517 N N . SER A 1 192 ? 20.135 -10.061 -13.615 1.00 85.94 192 SER A N 1
ATOM 1518 C CA . SER A 1 192 ? 19.626 -11.082 -14.530 1.00 85.94 192 SER A CA 1
ATOM 1519 C C . SER A 1 192 ? 18.862 -12.142 -13.749 1.00 85.94 192 SER A C 1
ATOM 1521 O O . SER A 1 192 ? 19.419 -12.779 -12.859 1.00 85.94 192 SER A O 1
ATOM 1523 N N . ILE A 1 193 ? 17.587 -12.328 -14.087 1.00 82.19 193 ILE A N 1
ATOM 1524 C CA . ILE A 1 193 ? 16.687 -13.286 -13.443 1.00 82.19 193 ILE A CA 1
ATOM 1525 C C . ILE A 1 193 ? 16.058 -14.135 -14.548 1.00 82.19 193 ILE A C 1
ATOM 1527 O O . ILE A 1 193 ? 15.377 -13.612 -15.430 1.00 82.19 193 ILE A O 1
ATOM 1531 N N . GLY A 1 194 ? 16.321 -15.445 -14.540 1.00 78.62 194 GLY A N 1
ATOM 1532 C CA . GLY A 1 194 ? 15.736 -16.379 -15.513 1.00 78.62 194 GLY A CA 1
ATOM 1533 C C . GLY A 1 194 ? 16.029 -16.031 -16.980 1.00 78.62 194 GLY A C 1
ATOM 1534 O O . GLY A 1 194 ? 15.162 -16.187 -17.835 1.00 78.62 194 GLY A O 1
ATOM 1535 N N . GLY A 1 195 ? 17.216 -15.489 -17.278 1.00 80.19 195 GLY A N 1
ATOM 1536 C CA . GLY A 1 195 ? 17.615 -15.107 -18.642 1.00 80.19 195 GLY A CA 1
ATOM 1537 C C . GLY A 1 195 ? 17.035 -13.779 -19.148 1.00 80.19 195 GLY A C 1
ATOM 1538 O O . GLY A 1 195 ? 17.286 -13.401 -20.295 1.00 80.19 195 GLY A O 1
ATOM 1539 N N . ARG A 1 196 ? 16.297 -13.045 -18.307 1.00 87.38 196 ARG A N 1
ATOM 1540 C CA . ARG A 1 196 ? 15.839 -11.672 -18.568 1.00 87.38 196 ARG A CA 1
ATOM 1541 C C . ARG A 1 196 ? 16.574 -10.683 -17.675 1.00 87.38 196 ARG A C 1
ATOM 1543 O O . ARG A 1 196 ? 17.062 -11.055 -16.610 1.00 87.38 196 ARG A O 1
ATOM 1550 N N . PHE A 1 197 ? 16.663 -9.432 -18.113 1.00 88.19 197 PHE A N 1
ATOM 1551 C CA . PHE A 1 197 ? 17.199 -8.354 -17.286 1.00 88.19 197 PHE A CA 1
ATOM 1552 C C . PHE A 1 197 ? 16.081 -7.637 -16.540 1.00 88.19 197 PHE A C 1
ATOM 1554 O O . PHE A 1 197 ? 15.007 -7.408 -17.099 1.00 88.19 197 PHE A O 1
ATOM 1561 N N . ALA A 1 198 ? 16.347 -7.279 -15.289 1.00 89.69 198 ALA A N 1
ATOM 1562 C CA . ALA A 1 198 ? 15.424 -6.570 -14.424 1.00 89.69 198 ALA A CA 1
ATOM 1563 C C . ALA A 1 198 ? 16.153 -5.435 -13.706 1.00 89.69 198 ALA A C 1
ATOM 1565 O O . ALA A 1 198 ? 17.201 -5.633 -13.101 1.00 89.69 198 ALA A O 1
ATOM 1566 N N . VAL A 1 199 ? 15.588 -4.237 -13.769 1.00 88.44 199 VAL A N 1
ATOM 1567 C CA . VAL A 1 199 ? 16.031 -3.100 -12.969 1.00 88.44 199 VAL A CA 1
ATOM 1568 C C . VAL A 1 199 ? 15.540 -3.274 -11.531 1.00 88.44 199 VAL A C 1
ATOM 1570 O O . VAL A 1 199 ? 14.352 -3.540 -11.321 1.00 88.44 199 VAL A O 1
ATOM 1573 N N . ALA A 1 200 ? 16.435 -3.102 -10.557 1.00 76.62 200 ALA A N 1
ATOM 1574 C CA . ALA A 1 200 ? 16.119 -3.184 -9.135 1.00 76.62 200 ALA A CA 1
ATOM 1575 C C . ALA A 1 200 ? 15.015 -2.182 -8.746 1.00 76.62 200 ALA A C 1
ATOM 1577 O O . ALA A 1 200 ? 14.997 -1.029 -9.191 1.00 76.62 200 ALA A O 1
ATOM 1578 N N . GLY A 1 201 ? 14.062 -2.647 -7.936 1.00 62.34 201 GLY A N 1
ATOM 1579 C CA . GLY A 1 201 ? 13.051 -1.790 -7.321 1.00 62.34 201 GLY A CA 1
ATOM 1580 C C . GLY A 1 201 ? 13.616 -1.022 -6.118 1.00 62.34 201 GLY A C 1
ATOM 1581 O O . GLY A 1 201 ? 14.692 -1.360 -5.634 1.00 62.34 201 GLY A O 1
ATOM 1582 N N . PRO A 1 202 ? 12.883 -0.022 -5.598 1.00 55.78 202 PRO A N 1
ATOM 1583 C CA . PRO A 1 202 ? 13.290 0.756 -4.424 1.00 55.78 202 PRO A CA 1
ATOM 1584 C C . PRO A 1 202 ? 13.432 -0.087 -3.145 1.00 55.78 202 PRO A C 1
ATOM 1586 O O . PRO A 1 202 ? 14.036 0.375 -2.191 1.00 55.78 202 PRO A O 1
ATOM 1589 N N . GLU A 1 203 ? 12.912 -1.317 -3.132 1.00 43.81 203 GLU A N 1
ATOM 1590 C CA . GLU A 1 203 ? 13.000 -2.251 -1.999 1.00 43.81 203 GLU A CA 1
ATOM 1591 C C . GLU A 1 203 ? 14.161 -3.256 -2.117 1.00 43.81 203 GLU A C 1
ATOM 1593 O O . GLU A 1 203 ? 14.304 -4.146 -1.284 1.00 43.81 203 GLU A O 1
ATOM 1598 N N . LEU A 1 204 ? 14.990 -3.141 -3.160 1.00 35.22 204 LEU A N 1
ATOM 1599 C CA . LEU A 1 204 ? 16.163 -3.987 -3.387 1.00 35.22 204 LEU A CA 1
ATOM 1600 C C . LEU A 1 204 ? 17.421 -3.115 -3.441 1.00 35.22 204 LEU A C 1
ATOM 1602 O O . LEU A 1 204 ? 17.962 -2.880 -4.522 1.00 35.22 204 LEU A O 1
ATOM 1606 N N . ASN A 1 205 ? 17.823 -2.596 -2.279 1.00 32.88 205 ASN A N 1
ATOM 1607 C CA . ASN A 1 205 ? 19.200 -2.271 -1.878 1.00 32.88 205 ASN A CA 1
ATOM 1608 C C . ASN A 1 205 ? 19.241 -1.948 -0.385 1.00 32.88 205 ASN A C 1
ATOM 1610 O O . ASN A 1 205 ? 18.565 -0.975 0.011 1.00 32.88 205 ASN A O 1
#